Protein AF-A0A399YWJ6-F1 (afdb_monomer)

Sequence (223 aa):
MSFKRFAFVGLVILLVLFSLACRTAETIAQLRATPQAPRTRVTRAPTRVSKPPTAAPEIMPTEITAVTDIPAPPTNPPPPAPSTKPPPAAPPTKKPAAPPPPKPTNTAPPASPTSQFKFRIQESRCGPNVRTYIEGFVYENNQPKNDVLVRISQGPDGQPDPNDDYRTGTDPRKGYFFQNIDSNAPHAGTWYLWIIDPGTQQRISEIAIVKTDAQRVEDTENS

Mean predicted aligned error: 19.99 Å

Nearest PDB structures (foldseek):
  4u33-assembly3_E  TM=4.933E-01  e=2.276E-01  Mycobacterium tuberculosis CDC1551
  6fg9-assembly1_B  TM=4.614E-01  e=4.939E-01  Mus musculus

Foldseek 3Di:
DVPVVVVVVVVVVVVVVVVVVVVVVVVVVVPPDDPDDPPDDDPDDDDPDDDDDDDDDDDDDDDDDDDDDDDDDDDDDDDDDDDDDDDDDDDDDDDDDDDDDPDPDCDDDPDDAPAQKDWDWPDAAFAAPAFGKTKTFMDGNNHTDFQKWKAKDQDVVDDRAPDGTFGAPPDVDGRIDMDRRGGPGGDWHKMWIFIARPVPRDTNHDIDIDTHDNDDDDPPPDD

pLDDT: mean 78.18, std 16.14, range [35.66, 97.94]

Structure (mmCIF, N/CA/C/O backbone):
data_AF-A0A399YWJ6-F1
#
_entry.id   AF-A0A399YWJ6-F1
#
loop_
_atom_site.group_PDB
_atom_site.id
_atom_site.type_symbol
_atom_site.label_atom_id
_atom_site.label_alt_id
_atom_site.label_comp_id
_atom_site.label_asym_id
_atom_site.label_entity_id
_atom_site.label_seq_id
_atom_site.pdbx_PDB_ins_code
_atom_site.Cartn_x
_atom_site.Cartn_y
_atom_site.Cartn_z
_atom_site.occupancy
_atom_site.B_iso_or_equiv
_atom_site.auth_seq_id
_atom_site.auth_comp_id
_atom_site.auth_asym_id
_atom_site.auth_atom_id
_atom_site.pdbx_PDB_model_num
ATOM 1 N N . MET A 1 1 ? -67.382 -17.995 2.203 1.00 60.84 1 MET A N 1
ATOM 2 C CA . MET A 1 1 ? -66.096 -17.492 2.756 1.00 60.84 1 MET A CA 1
ATOM 3 C C . MET A 1 1 ? -64.859 -18.300 2.333 1.00 60.84 1 MET A C 1
ATOM 5 O O . MET A 1 1 ? -63.754 -17.807 2.516 1.00 60.84 1 MET A O 1
ATOM 9 N N . SER A 1 2 ? -64.997 -19.484 1.727 1.00 63.75 2 SER A N 1
ATOM 10 C CA . SER A 1 2 ? -63.861 -20.380 1.441 1.00 63.75 2 SER A CA 1
ATOM 11 C C . SER A 1 2 ? -62.983 -19.949 0.253 1.00 63.75 2 SER A C 1
ATOM 13 O O . SER A 1 2 ? -61.772 -20.126 0.296 1.00 63.75 2 SER A O 1
ATOM 15 N N . PHE A 1 3 ? -63.552 -19.297 -0.768 1.00 76.69 3 PHE A N 1
ATOM 16 C CA . PHE A 1 3 ? -62.833 -18.956 -2.008 1.00 76.69 3 PHE A CA 1
ATOM 17 C C . PHE A 1 3 ? -61.681 -17.949 -1.813 1.00 76.69 3 PHE A C 1
ATOM 19 O O . PHE A 1 3 ? -60.608 -18.110 -2.387 1.00 76.69 3 PHE A O 1
ATOM 26 N N . LYS A 1 4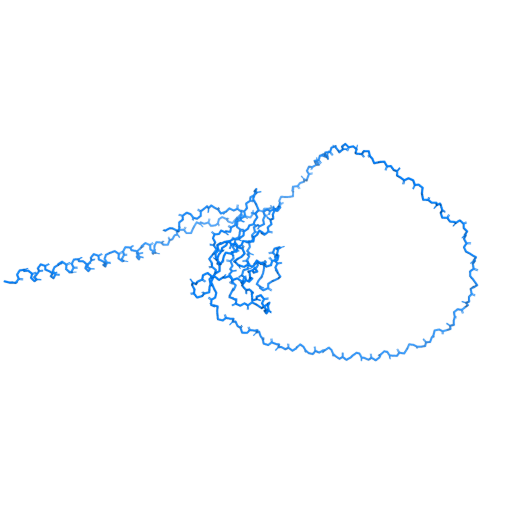 ? -61.849 -16.952 -0.929 1.00 79.69 4 LYS A N 1
ATOM 27 C CA . LYS A 1 4 ? -60.795 -15.959 -0.630 1.00 79.69 4 LYS A CA 1
ATOM 28 C C . LYS A 1 4 ? -59.568 -16.578 0.052 1.00 79.69 4 LYS A C 1
ATOM 30 O O . LYS A 1 4 ? -58.456 -16.112 -0.164 1.00 79.69 4 LYS A O 1
ATOM 35 N N . ARG A 1 5 ? -59.759 -17.637 0.848 1.00 80.25 5 ARG A N 1
ATOM 36 C CA . ARG A 1 5 ? -58.655 -18.340 1.521 1.00 80.25 5 ARG A CA 1
ATOM 37 C C . ARG A 1 5 ? -57.839 -19.168 0.530 1.00 80.25 5 ARG A C 1
ATOM 39 O O . ARG A 1 5 ? -56.617 -19.128 0.591 1.00 80.25 5 ARG A O 1
ATOM 46 N N . PHE A 1 6 ? -58.494 -19.826 -0.427 1.00 87.69 6 PHE A N 1
ATOM 47 C CA . PHE A 1 6 ? -57.795 -20.558 -1.488 1.00 87.69 6 PHE A CA 1
ATOM 48 C C . PHE A 1 6 ? -57.015 -19.628 -2.425 1.00 87.69 6 PHE A C 1
ATOM 50 O O . PHE A 1 6 ? -55.877 -19.938 -2.765 1.00 87.69 6 PHE A O 1
ATOM 57 N N . ALA A 1 7 ? -57.568 -18.459 -2.768 1.00 89.44 7 ALA A N 1
ATOM 58 C CA . ALA A 1 7 ? -56.861 -17.469 -3.583 1.00 89.44 7 ALA A CA 1
ATOM 59 C C . ALA A 1 7 ? -55.595 -16.931 -2.889 1.00 89.44 7 ALA A C 1
ATOM 61 O O . ALA A 1 7 ? -54.544 -16.818 -3.517 1.00 89.44 7 ALA A O 1
ATOM 62 N N . PHE A 1 8 ? -55.671 -16.651 -1.583 1.00 90.94 8 PHE A N 1
ATOM 63 C CA . PHE A 1 8 ? -54.519 -16.173 -0.817 1.00 90.94 8 PHE A CA 1
ATOM 64 C C . PHE A 1 8 ? -53.420 -17.239 -0.697 1.00 90.94 8 PHE A C 1
ATOM 66 O O . PHE A 1 8 ? -52.253 -16.948 -0.939 1.00 90.94 8 PHE A O 1
ATOM 73 N N . VAL A 1 9 ? -53.789 -18.489 -0.395 1.00 93.12 9 VAL A N 1
ATOM 74 C CA . VAL A 1 9 ? -52.826 -19.601 -0.314 1.00 93.12 9 VAL A CA 1
ATOM 75 C C . VAL A 1 9 ? -52.167 -19.862 -1.673 1.00 93.12 9 VAL A C 1
ATOM 77 O O . VAL A 1 9 ? -50.954 -20.044 -1.730 1.00 93.12 9 VAL A O 1
ATOM 80 N N . GLY A 1 10 ? -52.928 -19.800 -2.771 1.00 95.12 10 GLY A N 1
ATOM 81 C CA . GLY A 1 10 ? -52.380 -19.931 -4.123 1.00 95.12 10 GLY A CA 1
ATOM 82 C C . GLY A 1 10 ? -51.348 -18.849 -4.457 1.00 95.12 10 GLY A C 1
ATOM 83 O O . GLY A 1 10 ? -50.289 -19.158 -4.999 1.00 95.12 10 GLY A O 1
ATOM 84 N N . LEU A 1 11 ? -51.611 -17.597 -4.071 1.00 95.31 11 LEU A N 1
ATOM 85 C CA . LEU A 1 11 ? -50.691 -16.481 -4.305 1.00 95.31 11 LEU A CA 1
ATOM 86 C C . LEU A 1 11 ? -49.397 -16.606 -3.485 1.00 95.31 11 LEU A C 1
ATOM 88 O O . LEU A 1 11 ? -48.315 -16.340 -4.006 1.00 95.31 11 LEU A O 1
ATOM 92 N N . VAL A 1 12 ? -49.486 -17.071 -2.235 1.00 95.75 12 VAL A N 1
ATOM 93 C CA . VAL A 1 12 ? -48.301 -17.324 -1.397 1.00 95.75 12 VAL A CA 1
ATOM 94 C C . VAL A 1 12 ? -47.446 -18.454 -1.977 1.00 95.75 12 VAL A C 1
ATOM 96 O O . VAL A 1 12 ? -46.230 -18.305 -2.066 1.00 95.75 12 VAL A O 1
ATOM 99 N N . ILE A 1 13 ? -48.060 -19.552 -2.433 1.00 96.25 13 ILE A N 1
ATOM 100 C CA . ILE A 1 13 ? -47.328 -20.660 -3.071 1.00 96.25 13 ILE A CA 1
ATOM 101 C C . ILE A 1 13 ? -46.627 -20.180 -4.348 1.00 96.25 13 ILE A C 1
ATOM 103 O O . ILE A 1 13 ? -45.461 -20.504 -4.564 1.00 96.25 13 ILE A O 1
ATOM 107 N N . LEU A 1 14 ? -47.302 -19.367 -5.167 1.00 96.38 14 LEU A N 1
ATOM 108 C CA . LEU A 1 14 ? -46.729 -18.833 -6.402 1.00 96.38 14 LEU A CA 1
ATOM 109 C C . LEU A 1 14 ? -45.524 -17.917 -6.133 1.00 96.38 14 LEU A C 1
ATOM 111 O O . LEU A 1 14 ? -44.510 -18.032 -6.819 1.00 96.38 14 LEU A O 1
ATOM 115 N N . LEU A 1 15 ? -45.593 -17.069 -5.100 1.00 95.44 15 LEU A N 1
ATOM 116 C CA . LEU A 1 15 ? -44.464 -16.229 -4.684 1.00 95.44 15 LEU A CA 1
ATOM 117 C C . LEU A 1 15 ? -43.273 -17.059 -4.193 1.00 95.44 15 LEU A C 1
ATOM 119 O O . LEU A 1 15 ? -42.144 -16.790 -4.596 1.00 95.44 15 LEU A O 1
ATOM 123 N N . VAL A 1 16 ? -43.512 -18.095 -3.381 1.00 95.44 16 VAL A N 1
ATOM 124 C CA . VAL A 1 16 ? -42.441 -18.979 -2.887 1.00 95.44 16 VAL A CA 1
ATOM 125 C C . VAL A 1 16 ? -41.763 -19.722 -4.040 1.00 95.44 16 VAL A C 1
ATOM 127 O O . VAL A 1 16 ? -40.534 -19.758 -4.100 1.00 95.44 16 VAL A O 1
ATOM 130 N N . LEU A 1 17 ? -42.538 -20.268 -4.984 1.00 94.94 17 LEU A N 1
ATOM 131 C CA . LEU A 1 17 ? -41.990 -20.946 -6.164 1.00 94.94 17 LEU A CA 1
ATOM 132 C C . LE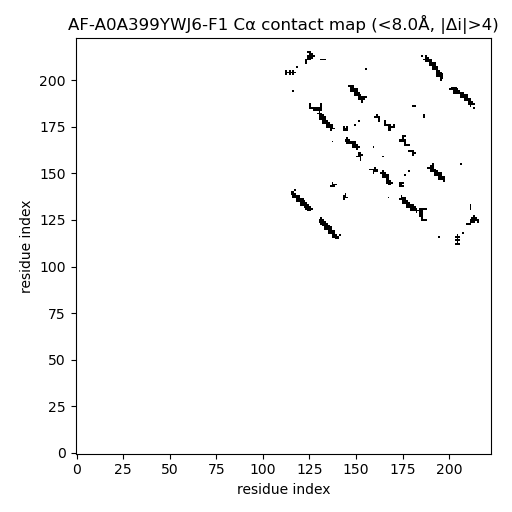U A 1 17 ? -41.179 -19.989 -7.047 1.00 94.94 17 LEU A C 1
ATOM 134 O O . LEU A 1 17 ? -40.107 -20.360 -7.522 1.00 94.94 17 LEU A O 1
ATOM 138 N N . PHE A 1 18 ? -41.642 -18.748 -7.217 1.00 94.19 18 PHE A N 1
ATOM 139 C CA . PHE A 1 18 ? -40.920 -17.732 -7.981 1.00 94.19 18 PHE A CA 1
ATOM 140 C C . PHE A 1 18 ? -39.588 -17.346 -7.316 1.00 94.19 18 PHE A C 1
ATOM 142 O O . PHE A 1 18 ? -38.551 -17.327 -7.976 1.00 94.19 18 PHE A O 1
ATOM 149 N N . SER A 1 19 ? -39.572 -17.129 -5.995 1.00 88.94 19 SER A N 1
ATOM 150 C CA . SER A 1 19 ? -38.332 -16.852 -5.252 1.00 88.94 19 SER A CA 1
ATOM 151 C C . SER A 1 19 ? -37.332 -18.014 -5.313 1.00 88.94 19 SER A C 1
ATOM 153 O O . SER A 1 19 ? -36.123 -17.786 -5.402 1.00 88.94 19 SER A O 1
ATOM 155 N N . LEU A 1 20 ? -37.820 -19.260 -5.302 1.00 89.81 20 LEU A N 1
ATOM 156 C CA . LEU A 1 20 ? -36.979 -20.453 -5.409 1.00 89.81 20 LEU A CA 1
ATOM 157 C C . LEU A 1 20 ? -36.379 -20.611 -6.820 1.00 89.81 20 LEU A C 1
ATOM 159 O O . LEU A 1 20 ? -35.212 -20.984 -6.962 1.00 89.81 20 LEU A O 1
ATOM 163 N N . ALA A 1 21 ? -37.141 -20.263 -7.861 1.00 86.12 21 ALA A N 1
ATOM 164 C CA . ALA A 1 21 ? -36.659 -20.237 -9.242 1.00 86.12 21 ALA A CA 1
ATOM 165 C C . ALA A 1 21 ? -35.569 -19.166 -9.458 1.00 86.12 21 ALA A C 1
ATOM 167 O O . ALA A 1 21 ? -34.553 -19.440 -10.094 1.00 86.12 21 ALA A O 1
ATOM 168 N N . CYS A 1 22 ? -35.715 -17.974 -8.868 1.00 81.00 22 CYS A N 1
ATOM 169 C CA . CYS A 1 22 ? -34.688 -16.929 -8.958 1.00 81.00 22 CYS A CA 1
ATOM 170 C C . CYS A 1 22 ? -33.360 -17.351 -8.307 1.00 81.00 22 CYS A C 1
ATOM 172 O O . CYS A 1 22 ? -32.303 -17.139 -8.895 1.00 81.00 22 CYS A O 1
ATOM 174 N N . ARG A 1 23 ? -33.390 -18.010 -7.139 1.00 79.00 23 ARG A N 1
ATOM 175 C CA . ARG A 1 23 ? -32.152 -18.462 -6.473 1.00 79.00 23 ARG A CA 1
ATOM 176 C C . ARG A 1 23 ? -31.441 -19.615 -7.183 1.00 79.00 23 ARG A C 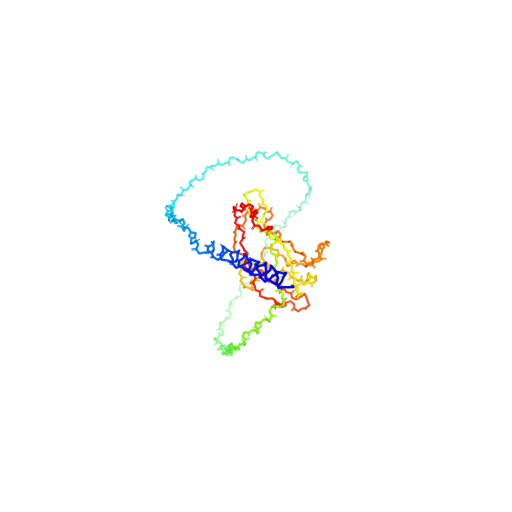1
ATOM 178 O O . ARG A 1 23 ? -30.222 -19.725 -7.079 1.00 79.00 23 ARG A O 1
ATOM 185 N N . THR A 1 24 ? -32.174 -20.465 -7.900 1.00 73.38 24 THR A N 1
ATOM 186 C CA . THR A 1 24 ? -31.582 -21.589 -8.649 1.00 73.38 24 THR A CA 1
ATOM 187 C C . THR A 1 24 ? -30.917 -21.142 -9.953 1.00 73.38 24 THR A C 1
ATOM 189 O O . THR A 1 24 ? -29.896 -21.710 -10.340 1.00 73.38 24 THR A O 1
ATOM 192 N N . ALA A 1 25 ? -31.411 -20.077 -10.595 1.00 67.94 25 ALA A N 1
ATOM 193 C CA . ALA A 1 25 ? -30.756 -19.485 -11.765 1.00 67.94 25 ALA A CA 1
ATOM 194 C C . ALA A 1 25 ? -29.352 -18.934 -11.436 1.00 67.94 25 ALA A C 1
ATOM 196 O O . ALA A 1 25 ? -28.415 -19.102 -12.217 1.00 67.94 25 ALA A O 1
ATOM 197 N N . GLU A 1 26 ? -29.189 -18.346 -10.250 1.00 69.12 26 GLU A N 1
ATOM 198 C CA . GLU A 1 26 ? -27.927 -17.755 -9.790 1.00 69.12 26 GLU A CA 1
ATOM 199 C C . GLU A 1 26 ? -26.865 -18.823 -9.462 1.00 69.12 26 GLU A C 1
ATOM 201 O O . GLU A 1 26 ? -25.680 -18.647 -9.740 1.00 69.12 26 GLU A O 1
ATOM 206 N N . THR A 1 27 ? -27.289 -19.992 -8.968 1.00 64.94 27 THR A N 1
ATOM 207 C CA . THR A 1 27 ? -26.376 -21.112 -8.670 1.00 64.94 27 THR A CA 1
ATOM 208 C C . THR A 1 27 ? -25.888 -21.825 -9.932 1.00 64.94 27 THR A C 1
ATOM 210 O O . THR A 1 27 ? -24.734 -22.248 -9.995 1.00 64.94 27 THR A O 1
ATOM 213 N N . ILE A 1 28 ? -26.725 -21.930 -10.971 1.00 64.31 28 ILE A N 1
ATOM 214 C CA . ILE A 1 28 ? -26.329 -22.544 -12.250 1.00 64.31 28 ILE A CA 1
ATOM 215 C C . ILE A 1 28 ? -25.345 -21.642 -13.016 1.00 64.31 28 ILE A C 1
ATOM 217 O O . ILE A 1 28 ? -24.443 -22.153 -13.682 1.00 64.31 28 ILE A O 1
ATOM 221 N N . ALA A 1 29 ? -25.455 -20.315 -12.885 1.00 59.88 29 ALA A N 1
ATOM 222 C CA . ALA A 1 29 ? -24.502 -19.380 -13.483 1.00 59.88 29 ALA A CA 1
ATOM 223 C C . ALA A 1 29 ? -23.078 -19.537 -12.911 1.00 59.88 29 ALA A C 1
ATOM 225 O O . ALA A 1 29 ? -22.111 -19.451 -13.665 1.00 59.88 29 ALA A O 1
ATOM 226 N N . GLN A 1 30 ? -22.939 -19.855 -11.619 1.00 61.00 30 GLN A N 1
ATOM 227 C CA . GLN A 1 30 ? -21.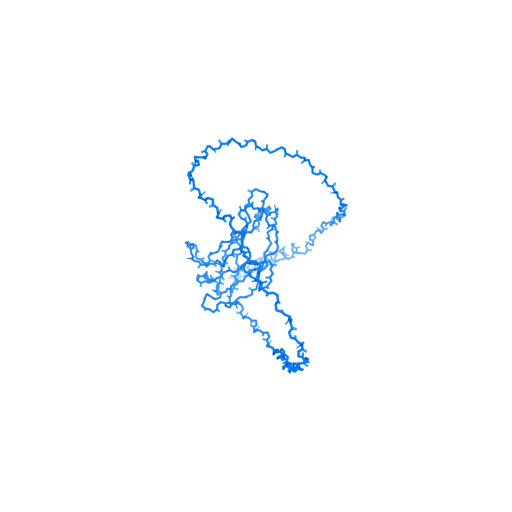634 -20.061 -10.969 1.00 61.00 30 GLN A CA 1
ATOM 228 C C . GLN A 1 30 ? -20.963 -21.402 -11.318 1.00 61.00 30 GLN A C 1
ATOM 230 O O . GLN A 1 30 ? -19.752 -21.540 -11.169 1.00 61.00 30 GLN A O 1
ATOM 235 N N . LEU A 1 31 ? -21.723 -22.390 -11.804 1.00 57.22 31 LEU A N 1
ATOM 236 C CA . LEU A 1 31 ? -21.203 -23.715 -12.168 1.00 57.22 31 LEU A CA 1
ATOM 237 C C . LEU A 1 31 ? -20.686 -23.805 -13.610 1.00 57.22 31 LEU A C 1
ATOM 239 O O . LEU A 1 31 ? -20.087 -24.818 -13.982 1.00 57.22 31 LEU A O 1
ATOM 243 N N . ARG A 1 32 ? -20.864 -22.765 -14.435 1.00 52.22 32 ARG A N 1
ATOM 244 C CA . ARG A 1 32 ? -20.162 -22.683 -15.721 1.00 52.22 32 ARG A CA 1
ATOM 245 C C . ARG A 1 32 ? -18.699 -22.358 -15.454 1.00 52.22 32 ARG A C 1
ATOM 247 O O . ARG A 1 32 ? -18.312 -21.198 -15.391 1.00 52.22 32 ARG A O 1
ATOM 254 N N . ALA A 1 33 ? -17.900 -23.413 -15.311 1.00 48.53 33 ALA A N 1
ATOM 255 C CA . ALA A 1 33 ? -16.449 -23.344 -15.338 1.00 48.53 33 ALA A CA 1
ATOM 256 C C . ALA A 1 33 ? -16.012 -22.508 -16.547 1.00 48.53 33 ALA A C 1
ATOM 258 O O . ALA A 1 33 ? -16.203 -22.905 -17.699 1.00 48.53 33 ALA A O 1
ATOM 259 N N . THR A 1 34 ? -15.463 -21.329 -16.271 1.00 60.62 34 THR A N 1
ATOM 260 C CA . THR A 1 34 ? -14.866 -20.459 -17.275 1.00 60.62 34 THR A CA 1
ATOM 261 C C . THR A 1 34 ? -13.808 -21.276 -18.022 1.00 60.62 34 THR A C 1
ATOM 263 O O . THR A 1 34 ? -12.926 -21.840 -17.366 1.00 60.62 34 THR A O 1
ATOM 266 N N . PRO A 1 35 ? -13.871 -21.393 -19.361 1.00 55.34 35 PRO A N 1
ATOM 267 C CA . PRO A 1 35 ? -12.846 -22.088 -20.123 1.00 55.34 35 PRO A CA 1
ATOM 268 C C . PRO A 1 35 ? -11.498 -21.429 -19.825 1.00 55.34 35 PRO A C 1
ATOM 270 O O . PRO A 1 35 ? -11.281 -20.268 -20.172 1.00 55.34 35 PRO A O 1
ATOM 273 N N . GLN A 1 36 ? -10.599 -22.140 -19.142 1.00 50.25 36 GLN A N 1
ATOM 274 C CA . GLN A 1 36 ? -9.228 -21.672 -18.986 1.00 50.25 36 GLN A CA 1
ATOM 275 C C . GLN A 1 36 ? -8.613 -21.595 -20.380 1.00 50.25 36 GLN A C 1
ATOM 277 O O . GLN A 1 36 ? -8.376 -22.617 -21.024 1.00 50.25 36 GLN A O 1
ATOM 282 N N . ALA A 1 37 ? -8.373 -20.371 -20.848 1.00 63.06 37 ALA A N 1
ATOM 283 C CA . ALA A 1 37 ? -7.618 -20.141 -22.063 1.00 63.06 37 ALA A CA 1
ATOM 284 C C . ALA A 1 37 ? -6.265 -20.876 -21.951 1.00 63.06 37 ALA A C 1
ATOM 286 O O . ALA A 1 37 ? -5.578 -20.734 -20.930 1.00 63.06 37 ALA A O 1
ATOM 287 N N . PRO A 1 38 ? -5.869 -21.677 -22.957 1.00 55.06 38 PRO A N 1
ATOM 288 C CA . PRO A 1 38 ? -4.603 -22.388 -22.926 1.00 55.06 38 PRO A CA 1
ATOM 289 C C . PRO A 1 38 ? -3.465 -21.367 -22.868 1.00 55.06 38 PRO A C 1
ATOM 291 O O . PRO A 1 38 ? -3.249 -20.601 -23.806 1.00 55.06 38 PRO A O 1
ATOM 294 N N . ARG A 1 39 ? -2.735 -21.339 -21.746 1.00 57.03 39 ARG A N 1
ATOM 295 C CA . ARG A 1 39 ? -1.521 -20.530 -21.605 1.00 57.03 39 ARG A CA 1
ATOM 296 C C . ARG A 1 39 ? -0.485 -21.022 -22.613 1.00 57.03 39 ARG A C 1
ATOM 298 O O . ARG A 1 39 ? 0.170 -22.041 -22.402 1.00 57.03 39 ARG A O 1
ATOM 305 N N . THR A 1 40 ? -0.303 -20.272 -23.691 1.00 51.50 40 THR A N 1
ATOM 306 C CA . THR A 1 40 ? 0.843 -20.396 -24.588 1.00 51.50 40 THR A CA 1
ATOM 307 C C . THR A 1 40 ? 2.111 -20.046 -23.813 1.00 51.50 40 THR A C 1
ATOM 309 O O . THR A 1 40 ? 2.367 -18.897 -23.455 1.00 51.50 40 THR A O 1
ATOM 312 N N . ARG A 1 41 ? 2.919 -21.068 -23.522 1.00 58.06 41 ARG A N 1
ATOM 313 C CA . ARG A 1 41 ? 4.264 -20.918 -22.963 1.00 58.06 41 ARG A CA 1
ATOM 314 C C . ARG A 1 41 ? 5.161 -20.267 -24.016 1.00 58.06 41 ARG A C 1
ATOM 316 O O . ARG A 1 41 ? 5.654 -20.940 -24.916 1.00 58.06 41 ARG A O 1
ATOM 323 N N . VAL A 1 42 ? 5.376 -18.959 -23.902 1.00 57.56 42 VAL A N 1
ATOM 324 C CA . VAL A 1 42 ? 6.340 -18.231 -24.734 1.00 57.56 42 VAL A CA 1
ATOM 325 C C . VAL A 1 42 ? 7.747 -18.505 -24.203 1.00 57.56 42 VAL A C 1
ATOM 327 O O . VAL A 1 42 ? 8.216 -17.862 -23.267 1.00 57.56 42 VAL A O 1
ATOM 330 N N . THR A 1 43 ? 8.437 -19.475 -24.802 1.00 58.31 43 THR A N 1
ATOM 331 C CA . THR A 1 43 ? 9.892 -19.607 -24.668 1.00 58.31 43 THR A CA 1
ATOM 332 C C . THR A 1 43 ? 10.536 -18.499 -25.498 1.00 58.31 43 THR A C 1
ATOM 334 O O . THR A 1 43 ? 10.657 -18.625 -26.715 1.00 58.31 43 THR A O 1
ATOM 337 N N . ARG A 1 44 ? 10.919 -17.382 -24.867 1.00 51.75 44 ARG A N 1
ATOM 338 C CA . ARG A 1 44 ? 11.661 -16.314 -25.550 1.00 51.75 44 ARG A CA 1
ATOM 339 C C . ARG A 1 44 ? 13.160 -16.600 -25.449 1.00 51.75 44 ARG A C 1
ATOM 341 O O . ARG A 1 44 ? 13.721 -16.609 -24.358 1.00 51.75 44 ARG A O 1
ATOM 348 N N . ALA A 1 45 ? 13.786 -16.857 -26.595 1.00 61.25 45 ALA A N 1
ATOM 349 C CA . ALA A 1 45 ? 15.237 -16.916 -26.727 1.00 61.25 45 ALA A CA 1
ATOM 350 C C . ALA A 1 45 ? 15.872 -15.551 -2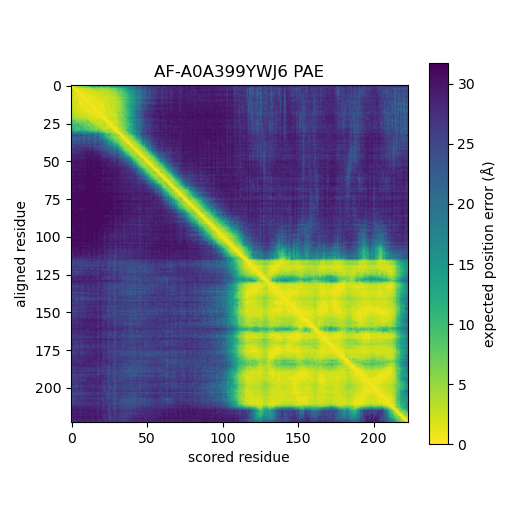6.374 1.00 61.25 45 ALA A C 1
ATOM 352 O O . ALA A 1 45 ? 15.241 -14.513 -26.603 1.00 61.25 45 ALA A O 1
ATOM 353 N N . PRO A 1 46 ? 17.106 -15.515 -25.839 1.00 58.00 46 PRO A N 1
ATOM 354 C CA . PRO A 1 46 ? 17.794 -14.266 -25.537 1.00 58.00 46 PRO A CA 1
ATOM 355 C C . PRO A 1 46 ? 18.218 -13.566 -26.836 1.00 58.00 46 PRO A C 1
ATOM 357 O O . PRO A 1 46 ? 19.229 -13.906 -27.448 1.00 58.00 46 PRO A O 1
ATOM 360 N N . THR A 1 47 ? 17.454 -12.563 -27.267 1.00 60.06 47 THR A N 1
ATOM 361 C CA . THR A 1 47 ? 17.879 -11.647 -28.332 1.00 60.06 47 THR A CA 1
ATOM 362 C C . THR A 1 47 ? 18.804 -10.592 -27.732 1.00 60.06 47 THR A C 1
ATOM 364 O O . THR A 1 47 ? 18.363 -9.639 -27.092 1.00 60.06 47 THR A O 1
ATOM 367 N N . ARG A 1 48 ? 20.110 -10.765 -27.944 1.00 56.03 48 ARG A N 1
ATOM 368 C CA . ARG A 1 48 ? 21.122 -9.731 -27.713 1.00 56.03 48 ARG A CA 1
ATOM 369 C C . ARG A 1 48 ? 20.918 -8.625 -28.753 1.00 56.03 48 ARG A C 1
ATOM 371 O O . ARG A 1 48 ? 21.310 -8.787 -29.904 1.00 56.03 48 ARG A O 1
ATOM 378 N N . VAL A 1 49 ? 20.279 -7.525 -28.360 1.00 57.22 49 VAL A N 1
ATOM 379 C CA . VAL A 1 49 ? 20.173 -6.321 -29.194 1.00 57.22 49 VAL A CA 1
ATOM 380 C C . VAL A 1 49 ? 21.438 -5.491 -29.001 1.00 57.22 49 VAL A C 1
ATOM 382 O O . VAL A 1 49 ? 21.724 -5.003 -27.909 1.00 57.22 49 VAL A O 1
ATOM 385 N N . SER A 1 50 ? 22.211 -5.358 -30.074 1.00 59.47 50 SER A N 1
ATOM 386 C CA . SER A 1 50 ? 23.326 -4.422 -30.169 1.00 59.47 50 SER A CA 1
ATOM 387 C C . SER A 1 50 ? 22.788 -2.988 -30.202 1.00 59.47 50 SER A C 1
ATOM 389 O O . SER A 1 50 ? 21.938 -2.647 -31.021 1.00 59.47 50 SER A O 1
ATOM 391 N N . LYS A 1 51 ? 23.285 -2.163 -29.282 1.00 58.91 51 LYS A N 1
ATOM 392 C CA . LYS A 1 51 ? 22.981 -0.738 -29.104 1.00 58.91 51 LYS A CA 1
ATOM 393 C C . LYS A 1 51 ? 23.403 0.084 -30.341 1.00 58.91 51 LYS A C 1
ATOM 395 O O . LYS A 1 51 ? 24.577 0.009 -30.704 1.00 58.91 51 LYS A O 1
ATOM 400 N N . PRO A 1 52 ? 22.527 0.903 -30.952 1.00 66.31 52 PRO A N 1
ATOM 401 C CA . PRO A 1 52 ? 22.951 1.953 -31.876 1.00 66.31 52 PRO A CA 1
ATOM 402 C C . PRO A 1 52 ? 23.561 3.135 -31.096 1.00 66.31 52 PRO A C 1
ATOM 404 O O . PRO A 1 52 ? 23.046 3.483 -30.027 1.00 66.31 52 PRO A O 1
ATOM 407 N N . PRO A 1 53 ? 24.624 3.791 -31.595 1.00 59.38 53 PRO A N 1
ATOM 408 C CA . PRO A 1 53 ? 25.109 5.037 -31.018 1.00 59.38 53 PRO A CA 1
ATOM 409 C C . PRO A 1 53 ? 24.120 6.156 -31.367 1.00 59.38 53 PRO A C 1
ATOM 411 O O . PRO A 1 53 ? 23.985 6.539 -32.525 1.00 59.38 53 PRO A O 1
ATOM 414 N N . THR A 1 54 ? 23.393 6.663 -30.372 1.00 62.19 54 THR A N 1
ATOM 415 C CA . THR A 1 54 ? 22.616 7.900 -30.527 1.00 62.19 54 THR A CA 1
ATOM 416 C C . THR A 1 54 ? 23.538 9.067 -30.212 1.00 62.19 54 THR A C 1
ATOM 418 O O . THR A 1 54 ? 24.123 9.121 -29.129 1.00 62.19 54 THR A O 1
ATOM 421 N N . ALA A 1 55 ? 23.704 9.943 -31.202 1.00 57.88 55 ALA A N 1
ATOM 422 C CA . ALA A 1 55 ? 24.476 11.170 -31.120 1.00 57.88 55 ALA A CA 1
ATOM 423 C C . ALA A 1 55 ? 23.988 12.049 -29.959 1.00 57.88 55 ALA A C 1
ATOM 425 O O . ALA A 1 55 ? 22.787 12.179 -29.718 1.00 57.88 55 ALA A O 1
ATOM 426 N N . ALA A 1 56 ? 24.949 12.617 -29.236 1.00 61.19 56 ALA A N 1
ATOM 427 C CA . ALA A 1 56 ? 24.711 13.557 -28.155 1.00 61.19 56 ALA A CA 1
ATOM 428 C C . ALA A 1 56 ? 24.101 14.866 -28.696 1.00 61.19 56 ALA A C 1
ATOM 430 O O . ALA A 1 56 ? 24.500 15.308 -29.776 1.00 61.19 56 ALA A O 1
ATOM 431 N N . PRO A 1 57 ? 23.174 15.504 -27.964 1.00 60.75 57 PRO A N 1
ATOM 432 C CA . PRO A 1 57 ? 22.750 16.860 -28.271 1.00 60.75 57 PRO A CA 1
ATOM 433 C C . PRO A 1 57 ? 23.897 17.844 -28.010 1.00 60.75 57 PRO A C 1
ATOM 435 O O . PRO A 1 57 ? 24.564 17.797 -26.975 1.00 60.75 57 PRO A O 1
ATOM 438 N N . GLU A 1 58 ? 24.113 18.723 -28.981 1.00 62.41 58 GLU A N 1
ATOM 439 C CA . GLU A 1 58 ? 25.040 19.847 -28.944 1.00 62.41 58 GLU A CA 1
ATOM 440 C C . GLU A 1 58 ? 24.579 20.848 -27.873 1.00 62.41 58 GLU A C 1
ATOM 442 O O . GLU A 1 58 ? 23.554 21.515 -28.011 1.00 62.41 58 GLU A O 1
ATOM 447 N N . ILE A 1 59 ? 25.305 20.895 -26.755 1.00 61.69 59 ILE A N 1
ATOM 448 C CA . ILE A 1 59 ? 25.089 21.861 -25.677 1.00 61.69 59 ILE A CA 1
ATOM 449 C C . ILE A 1 59 ? 25.859 23.126 -26.058 1.00 61.69 59 ILE A C 1
ATOM 451 O O . ILE A 1 59 ? 27.085 23.095 -26.166 1.00 61.69 59 ILE A O 1
ATOM 455 N N . MET A 1 60 ? 25.147 24.235 -26.263 1.00 70.00 60 MET A N 1
ATOM 456 C CA . MET A 1 60 ? 25.780 25.543 -26.428 1.00 70.00 60 MET A CA 1
ATOM 457 C C . MET A 1 60 ? 26.529 25.932 -25.140 1.00 70.00 60 MET A C 1
ATOM 459 O O . MET A 1 60 ? 25.987 25.750 -24.047 1.00 70.00 60 MET A O 1
ATOM 463 N N . PRO A 1 61 ? 27.755 26.473 -25.233 1.00 61.78 61 PRO A N 1
ATOM 464 C CA . PRO A 1 61 ? 28.522 26.860 -24.060 1.00 61.78 61 PRO A CA 1
ATOM 465 C C . PRO A 1 61 ? 27.932 28.115 -23.404 1.00 61.78 61 PRO A C 1
ATOM 467 O O . PRO A 1 61 ? 27.873 29.184 -24.009 1.00 61.78 61 PRO A O 1
ATOM 470 N N . THR A 1 62 ? 27.532 27.979 -22.140 1.00 59.41 62 THR A N 1
ATOM 471 C CA . THR A 1 62 ? 27.315 29.103 -21.225 1.00 59.41 62 THR A CA 1
ATOM 472 C C . THR A 1 62 ? 28.673 29.697 -20.858 1.00 59.41 62 THR A C 1
ATOM 474 O O . THR A 1 62 ? 29.547 28.996 -20.347 1.00 59.41 62 THR A O 1
ATOM 477 N N . GLU A 1 63 ? 28.848 30.988 -21.123 1.00 58.78 63 GLU A N 1
ATOM 478 C CA . GLU A 1 63 ? 30.022 31.770 -20.744 1.00 58.78 63 GLU A CA 1
ATOM 479 C C . GLU A 1 63 ? 30.126 31.845 -19.209 1.00 58.78 63 GLU A C 1
ATOM 481 O O . GLU A 1 63 ? 29.304 32.470 -18.541 1.00 58.78 63 GLU A O 1
ATOM 486 N N . ILE A 1 64 ? 31.118 31.155 -18.639 1.00 57.88 64 ILE A N 1
ATOM 487 C CA . ILE A 1 64 ? 31.452 31.211 -17.213 1.00 57.88 64 ILE A CA 1
ATOM 488 C C . ILE A 1 64 ? 32.564 32.245 -17.052 1.00 57.88 64 ILE A C 1
ATOM 490 O O . ILE A 1 64 ? 33.703 32.022 -17.462 1.00 57.88 64 ILE A O 1
ATOM 494 N N . THR A 1 65 ? 32.236 33.381 -16.444 1.00 52.53 65 THR A N 1
ATOM 495 C CA . THR A 1 65 ? 33.205 34.403 -16.043 1.00 52.53 65 THR A CA 1
ATOM 496 C C . THR A 1 65 ? 34.091 33.838 -14.926 1.00 52.53 65 THR A C 1
ATOM 498 O O . THR A 1 65 ? 33.614 33.540 -13.831 1.00 52.53 65 THR A O 1
ATOM 501 N N . ALA A 1 66 ? 35.382 33.647 -15.206 1.00 53.84 66 ALA A N 1
ATOM 502 C CA . ALA A 1 66 ? 36.362 33.161 -14.239 1.00 53.84 66 ALA A CA 1
ATOM 503 C C . ALA A 1 66 ? 36.813 34.291 -13.296 1.00 53.84 66 ALA A C 1
ATOM 505 O O . ALA A 1 66 ? 37.276 35.338 -13.746 1.00 53.84 66 ALA A O 1
ATOM 506 N N . VAL A 1 67 ? 36.704 34.055 -11.986 1.00 55.03 67 VAL A N 1
ATOM 507 C CA . VAL A 1 67 ? 37.234 34.924 -10.927 1.00 55.03 67 VAL A CA 1
ATOM 508 C C . VAL A 1 67 ? 38.567 34.355 -10.422 1.00 55.03 67 VAL A C 1
ATOM 510 O O . VAL A 1 67 ? 38.603 33.293 -9.811 1.00 55.03 67 VAL A O 1
ATOM 513 N N . THR A 1 68 ? 39.632 35.085 -10.754 1.00 55.69 68 THR A N 1
ATOM 514 C CA . THR A 1 68 ? 40.783 35.534 -9.941 1.00 55.69 68 THR A CA 1
ATOM 515 C C . THR A 1 68 ? 41.523 34.580 -8.979 1.00 55.69 68 THR A C 1
ATOM 517 O O . THR A 1 68 ? 40.999 34.162 -7.953 1.00 55.69 68 THR A O 1
ATOM 520 N N . ASP A 1 69 ? 42.810 34.393 -9.315 1.00 54.97 69 ASP A N 1
ATOM 521 C CA . ASP A 1 69 ? 44.034 34.141 -8.523 1.00 54.97 69 ASP A CA 1
ATOM 522 C C . ASP A 1 69 ? 43.992 33.286 -7.244 1.00 54.97 69 ASP A C 1
ATOM 524 O O . ASP A 1 69 ? 43.633 33.737 -6.156 1.00 54.97 69 ASP A O 1
ATOM 528 N N . ILE A 1 70 ? 44.574 32.086 -7.354 1.00 61.78 70 ILE A N 1
ATOM 529 C CA . ILE A 1 70 ? 45.071 31.286 -6.228 1.00 61.78 70 ILE A CA 1
ATOM 530 C C . ILE A 1 70 ? 46.611 31.344 -6.266 1.00 61.78 70 ILE A C 1
ATOM 532 O O . ILE A 1 70 ? 47.195 30.958 -7.282 1.00 61.78 70 ILE A O 1
ATOM 536 N N . PRO A 1 71 ? 47.298 31.806 -5.202 1.00 71.56 71 PRO A N 1
ATOM 537 C CA . PRO A 1 71 ? 48.754 31.904 -5.193 1.00 71.56 71 PRO A CA 1
ATOM 538 C C . PRO A 1 71 ? 49.434 30.526 -5.187 1.00 71.56 71 PRO A C 1
ATOM 540 O O . PRO A 1 71 ? 48.943 29.562 -4.598 1.00 71.56 71 PRO A O 1
ATOM 543 N N . ALA A 1 72 ? 50.593 30.456 -5.850 1.00 72.25 72 ALA A N 1
ATOM 544 C CA . ALA A 1 72 ? 51.373 29.237 -6.032 1.00 72.25 72 ALA A CA 1
ATOM 545 C C . ALA A 1 72 ? 51.909 28.660 -4.701 1.00 72.25 72 ALA A C 1
ATOM 547 O O . ALA A 1 72 ? 52.312 29.420 -3.815 1.00 72.25 72 ALA A O 1
ATOM 548 N N . PRO A 1 73 ? 51.966 27.322 -4.555 1.00 72.38 73 PRO A N 1
ATOM 549 C CA . PRO A 1 73 ? 52.524 26.678 -3.370 1.00 72.38 73 PRO A CA 1
ATOM 550 C C . PRO A 1 73 ? 54.053 26.866 -3.283 1.00 72.38 73 PRO A C 1
ATOM 552 O O . PRO A 1 73 ? 54.729 26.876 -4.314 1.00 72.38 73 PRO A O 1
ATOM 555 N N . PRO A 1 74 ? 54.627 26.990 -2.071 1.00 70.81 74 PRO A N 1
ATOM 556 C CA . PRO A 1 74 ? 56.063 27.194 -1.888 1.00 70.81 74 PRO A CA 1
ATOM 557 C C . PRO A 1 74 ? 56.893 25.945 -2.238 1.00 70.81 74 PRO A C 1
ATOM 559 O O . PRO A 1 74 ? 56.582 24.827 -1.833 1.00 70.81 74 PRO A O 1
ATOM 562 N N . THR A 1 75 ? 57.996 26.169 -2.956 1.00 61.41 75 THR A N 1
ATOM 563 C CA . THR A 1 75 ? 58.829 25.160 -3.637 1.00 61.41 75 THR A CA 1
ATOM 564 C C . THR A 1 75 ? 60.078 24.723 -2.859 1.00 61.41 75 THR A C 1
ATOM 566 O O . THR A 1 75 ? 61.134 24.538 -3.459 1.00 61.41 75 THR A O 1
ATOM 569 N N . ASN A 1 76 ? 60.009 24.543 -1.538 1.00 68.94 76 ASN A N 1
ATOM 570 C CA . ASN A 1 76 ? 61.174 24.058 -0.783 1.00 68.94 76 ASN A CA 1
ATOM 571 C C . ASN A 1 76 ? 60.978 22.612 -0.302 1.00 68.94 76 ASN A C 1
ATOM 573 O O . ASN A 1 76 ? 60.095 22.368 0.524 1.00 68.94 76 ASN A O 1
ATOM 577 N N . PRO A 1 77 ? 61.790 21.646 -0.777 1.00 72.31 77 PRO A N 1
ATOM 578 C CA . PRO A 1 77 ? 61.769 20.292 -0.244 1.00 72.31 77 PRO A CA 1
ATOM 579 C C . PRO A 1 77 ? 62.324 20.276 1.194 1.00 72.31 77 PRO A C 1
ATOM 581 O O . PRO A 1 77 ? 63.325 20.943 1.473 1.00 72.31 77 PRO A O 1
ATOM 584 N N . PRO A 1 78 ? 61.702 19.529 2.124 1.00 75.06 78 PRO A N 1
ATOM 585 C CA . PRO A 1 78 ? 62.205 19.405 3.486 1.00 75.06 78 PRO A CA 1
ATOM 586 C C . PRO A 1 78 ? 63.539 18.632 3.522 1.00 75.06 78 PRO A C 1
ATOM 588 O O . PRO A 1 78 ? 63.737 17.709 2.725 1.00 75.06 78 PRO A O 1
ATOM 591 N N . PRO A 1 79 ? 64.464 18.981 4.438 1.00 78.00 79 PRO A N 1
ATOM 592 C CA . PRO A 1 79 ? 65.746 18.296 4.576 1.00 78.00 79 PRO A CA 1
ATOM 593 C C . PRO A 1 79 ? 65.569 16.822 4.990 1.00 78.00 79 PRO A C 1
ATOM 595 O O . PRO A 1 79 ? 64.628 16.495 5.719 1.00 78.00 79 PRO A O 1
ATOM 598 N N . PRO A 1 80 ? 66.466 15.919 4.550 1.00 69.62 80 PRO A N 1
ATOM 599 C CA . PRO A 1 80 ? 66.370 14.496 4.857 1.00 69.62 80 PRO A CA 1
ATOM 600 C C . PRO A 1 80 ? 66.527 14.240 6.360 1.00 69.62 80 PRO A C 1
ATOM 602 O O . PRO A 1 80 ? 67.479 14.697 6.995 1.00 69.62 80 PRO A O 1
ATOM 605 N N . ALA A 1 81 ? 65.580 13.491 6.926 1.00 71.19 81 ALA A N 1
ATOM 606 C CA . ALA A 1 81 ? 65.595 13.097 8.328 1.00 71.19 81 ALA A CA 1
ATOM 607 C C . ALA A 1 81 ? 66.752 12.113 8.626 1.00 71.19 81 ALA A C 1
ATOM 609 O O . ALA A 1 81 ? 67.061 11.260 7.788 1.00 71.19 81 ALA A O 1
ATOM 610 N N . PRO A 1 82 ? 67.377 12.176 9.819 1.00 67.75 82 PRO A N 1
ATOM 611 C CA . PRO A 1 82 ? 68.393 11.212 10.221 1.00 67.75 82 PRO A CA 1
ATOM 612 C C . PRO A 1 82 ? 67.795 9.807 10.368 1.00 67.75 82 PRO A C 1
ATOM 614 O O . PRO A 1 82 ? 66.833 9.592 11.104 1.00 67.75 82 PRO A O 1
ATOM 617 N N . SER A 1 83 ? 68.406 8.840 9.686 1.00 65.31 83 SER A N 1
ATOM 618 C CA . SER A 1 83 ? 68.055 7.421 9.755 1.00 65.31 83 SER A CA 1
ATOM 619 C C . SER A 1 83 ? 68.449 6.828 11.111 1.00 65.31 83 SER A C 1
ATOM 621 O O . SER A 1 83 ? 69.612 6.486 11.334 1.00 65.31 83 SER A O 1
ATOM 623 N N . THR A 1 84 ? 67.486 6.650 12.013 1.00 65.81 84 THR A N 1
ATOM 624 C CA . THR A 1 84 ? 67.659 5.857 13.234 1.00 65.81 84 THR A CA 1
ATOM 625 C C . THR A 1 84 ? 67.359 4.383 12.960 1.00 65.81 84 THR A C 1
ATOM 627 O O . THR A 1 84 ? 66.311 4.007 12.439 1.00 65.81 84 THR A O 1
ATOM 630 N N . LYS A 1 85 ? 68.328 3.526 13.296 1.00 69.25 85 LYS A N 1
ATOM 631 C CA . LYS A 1 85 ? 68.243 2.066 13.184 1.00 69.25 85 LYS A CA 1
ATOM 632 C C . LYS A 1 85 ? 67.076 1.540 14.046 1.00 69.25 85 LYS A C 1
ATOM 634 O O . LYS A 1 85 ? 67.054 1.852 15.238 1.00 69.25 85 LYS A O 1
ATOM 639 N N . PRO A 1 86 ? 66.142 0.736 13.502 1.00 69.25 86 PRO A N 1
ATOM 640 C CA . PRO A 1 86 ? 65.032 0.195 14.281 1.00 69.25 86 PRO A CA 1
ATOM 641 C C . PRO A 1 86 ? 65.525 -0.734 15.404 1.00 69.25 86 PRO A C 1
ATOM 643 O O . PRO A 1 86 ? 66.403 -1.568 15.154 1.00 69.25 86 PRO A O 1
ATOM 646 N N . PRO A 1 87 ? 64.979 -0.628 16.629 1.00 76.06 87 PRO A N 1
ATOM 647 C CA . PRO A 1 87 ? 65.256 -1.584 17.694 1.00 76.06 87 PRO A CA 1
ATOM 648 C C . PRO A 1 87 ? 64.635 -2.964 17.389 1.00 76.06 87 PRO A C 1
ATOM 650 O O . PRO A 1 87 ? 63.662 -3.051 16.636 1.00 76.06 87 PRO A O 1
ATOM 653 N N . PRO A 1 88 ? 65.177 -4.056 17.964 1.00 72.69 88 PRO A N 1
ATOM 654 C CA . PRO A 1 88 ? 64.672 -5.410 17.746 1.00 72.69 88 PRO A CA 1
ATOM 655 C C . PRO A 1 88 ? 63.208 -5.556 18.178 1.00 72.69 88 PRO A C 1
ATOM 657 O O . PRO A 1 88 ? 62.825 -5.116 19.263 1.00 72.69 88 PRO A O 1
ATOM 660 N N . ALA A 1 89 ? 62.400 -6.198 17.332 1.00 73.94 89 ALA A N 1
ATOM 661 C CA . ALA A 1 89 ? 60.989 -6.456 17.594 1.00 73.94 89 ALA A CA 1
ATOM 662 C C . ALA A 1 89 ? 60.803 -7.358 18.828 1.00 73.94 89 ALA A C 1
ATOM 664 O O . ALA A 1 89 ? 61.427 -8.415 18.942 1.00 73.94 89 ALA A O 1
ATOM 665 N N . ALA A 1 90 ? 59.927 -6.940 19.742 1.00 76.19 90 ALA A N 1
ATOM 666 C CA . ALA A 1 90 ? 59.544 -7.726 20.909 1.00 76.19 90 ALA A CA 1
ATOM 667 C C . ALA A 1 90 ? 58.756 -8.992 20.502 1.00 76.19 90 ALA A C 1
ATOM 669 O O . ALA A 1 90 ? 58.046 -8.978 19.491 1.00 76.19 90 ALA A O 1
ATOM 670 N N . PRO A 1 91 ? 58.845 -10.087 21.282 1.00 75.75 91 PRO A N 1
ATOM 671 C CA . PRO A 1 91 ? 58.103 -11.311 21.005 1.00 75.75 91 PRO A CA 1
ATOM 672 C C . PRO A 1 91 ? 56.582 -11.097 21.131 1.00 75.75 91 PRO A C 1
ATOM 674 O O . PRO A 1 91 ? 56.130 -10.341 21.996 1.00 75.75 91 PRO A O 1
ATOM 677 N N . PRO A 1 92 ? 55.769 -11.774 20.298 1.00 72.31 92 PRO A N 1
ATOM 678 C CA . PRO A 1 92 ? 54.326 -11.577 20.261 1.00 72.31 92 PRO A CA 1
ATOM 679 C C . PRO A 1 92 ? 53.665 -12.040 21.564 1.00 72.31 92 PRO A C 1
ATOM 681 O O . PRO A 1 92 ? 53.714 -13.214 21.937 1.00 72.31 92 PRO A O 1
ATOM 684 N N . THR A 1 93 ? 53.004 -11.111 22.252 1.00 76.69 93 THR A N 1
ATOM 685 C CA . THR A 1 93 ? 52.163 -11.410 23.413 1.00 76.69 93 THR A CA 1
ATOM 686 C C . THR A 1 93 ? 50.874 -12.085 22.936 1.00 76.69 93 THR A C 1
ATOM 688 O O . THR A 1 93 ? 50.186 -11.575 22.051 1.00 76.69 93 THR A O 1
ATOM 691 N N . LYS A 1 94 ? 50.532 -13.252 23.499 1.00 71.12 94 LYS A N 1
ATOM 692 C CA . LYS A 1 94 ? 49.297 -13.977 23.160 1.00 71.12 94 LYS A CA 1
ATOM 693 C C . LYS A 1 94 ? 48.075 -13.120 23.513 1.00 71.12 94 LYS A C 1
ATOM 695 O O . LYS A 1 94 ? 47.853 -12.810 24.680 1.00 71.12 94 LYS A O 1
ATOM 700 N N . LYS A 1 95 ? 47.284 -12.754 22.500 1.00 77.44 95 LYS A N 1
ATOM 701 C CA . LYS A 1 95 ? 46.009 -12.041 22.660 1.00 77.44 95 LYS A CA 1
ATOM 702 C C . LYS A 1 95 ? 45.023 -12.926 23.447 1.00 77.44 95 LYS A C 1
ATOM 704 O O . LYS A 1 95 ? 44.853 -14.085 23.063 1.00 77.44 95 LYS A O 1
ATOM 709 N N . PRO A 1 96 ? 44.377 -12.422 24.515 1.00 77.81 96 PRO A N 1
ATOM 710 C CA . PRO A 1 96 ? 43.331 -13.154 25.223 1.00 77.81 96 PRO A CA 1
ATOM 711 C C . PRO A 1 96 ? 42.210 -13.575 24.269 1.00 77.81 96 PRO A C 1
ATOM 713 O O . PRO A 1 96 ? 41.813 -12.806 23.390 1.00 77.81 96 PRO A O 1
ATOM 716 N N . ALA A 1 97 ? 41.715 -14.802 24.433 1.00 78.75 97 ALA A N 1
ATOM 717 C CA . ALA A 1 97 ? 40.591 -15.308 23.658 1.00 78.75 97 ALA A CA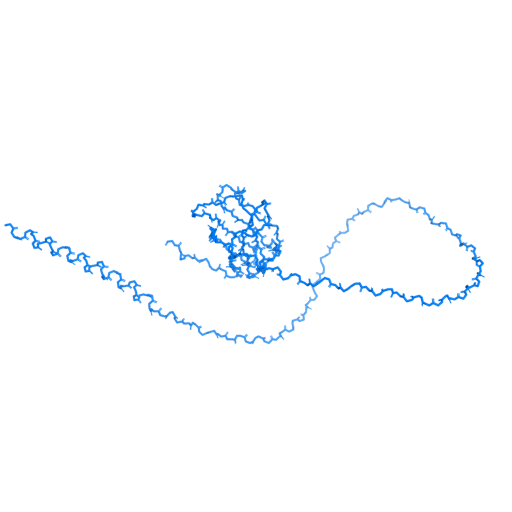 1
ATOM 718 C C . ALA A 1 97 ? 39.351 -14.433 23.904 1.00 78.75 97 ALA A C 1
ATOM 720 O O . ALA A 1 97 ? 39.025 -14.118 25.049 1.00 78.75 97 ALA A O 1
ATOM 721 N N . ALA A 1 98 ? 38.681 -14.024 22.825 1.00 80.88 98 ALA A N 1
ATOM 722 C CA . ALA A 1 98 ? 37.435 -13.276 22.922 1.00 80.88 98 ALA A CA 1
ATOM 723 C C . ALA A 1 98 ? 36.344 -14.149 23.576 1.00 80.88 98 ALA A C 1
ATOM 725 O O . ALA A 1 98 ? 36.306 -15.357 23.314 1.00 80.88 98 ALA A O 1
ATOM 726 N N . PRO A 1 99 ? 35.455 -13.565 24.402 1.00 84.00 99 PRO A N 1
ATOM 727 C CA . PRO A 1 99 ? 34.300 -14.285 24.916 1.00 84.00 99 PRO A CA 1
ATOM 728 C C . PRO A 1 99 ? 33.440 -14.824 23.762 1.00 84.00 99 PRO A C 1
ATOM 730 O O . PRO A 1 99 ? 33.364 -14.184 22.707 1.00 84.00 99 PRO A O 1
ATOM 733 N N . PRO A 1 100 ? 32.786 -15.985 23.941 1.00 82.50 100 PRO A N 1
ATOM 734 C CA . PRO A 1 100 ? 31.897 -16.530 22.928 1.00 82.50 100 PRO A CA 1
ATOM 735 C C . PRO A 1 100 ? 30.759 -15.540 22.628 1.00 82.50 100 PRO A C 1
ATOM 737 O O . PRO A 1 100 ? 30.270 -14.876 23.548 1.00 82.50 100 PRO A O 1
ATOM 740 N N . PRO A 1 101 ? 30.329 -15.427 21.358 1.00 81.19 101 PRO A N 1
ATOM 741 C CA . PRO A 1 101 ? 29.221 -14.559 20.991 1.00 81.19 101 PRO A CA 1
ATOM 742 C C . PRO A 1 101 ? 27.955 -14.963 21.763 1.00 81.19 101 PRO A C 1
ATOM 744 O O . PRO A 1 101 ? 27.736 -16.159 21.994 1.00 81.19 101 PRO A O 1
ATOM 747 N N . PRO A 1 102 ? 27.115 -13.993 22.170 1.00 77.12 102 PRO A N 1
ATOM 748 C CA . PRO A 1 102 ? 25.859 -14.293 22.836 1.00 77.12 102 PRO A CA 1
ATOM 749 C C . PRO A 1 102 ? 25.020 -15.213 21.948 1.00 77.12 102 PRO A C 1
ATOM 751 O O . PRO A 1 102 ? 24.855 -14.979 20.749 1.00 77.12 102 PRO A O 1
ATOM 754 N N . LYS A 1 103 ? 24.514 -16.291 22.549 1.00 74.88 103 LYS A N 1
ATOM 755 C CA . LYS A 1 103 ? 23.617 -17.235 21.883 1.00 74.88 103 LYS A CA 1
ATOM 756 C C . LYS A 1 103 ? 22.390 -16.457 21.387 1.00 74.88 103 LYS A C 1
ATOM 758 O O . LYS A 1 103 ? 21.854 -15.674 22.171 1.00 74.88 103 LYS A O 1
ATOM 763 N N . PRO A 1 104 ? 21.931 -16.651 20.137 1.00 67.56 104 PRO A N 1
ATOM 764 C CA . PRO A 1 104 ? 20.727 -15.993 19.653 1.00 67.56 104 PRO A CA 1
ATOM 765 C C . PRO A 1 104 ? 19.560 -16.333 20.583 1.00 67.56 104 PRO A C 1
ATOM 767 O O . PRO A 1 104 ? 19.159 -17.494 20.707 1.00 67.56 104 PRO A O 1
ATOM 770 N N . THR A 1 105 ? 19.059 -15.317 21.284 1.00 70.06 105 THR A N 1
ATOM 771 C CA . THR A 1 105 ? 17.814 -15.406 22.038 1.00 70.06 105 THR A CA 1
ATOM 772 C C . THR A 1 105 ? 16.717 -15.633 21.013 1.00 70.06 105 THR A C 1
ATOM 774 O O . THR A 1 105 ? 16.472 -14.781 20.163 1.00 70.06 105 THR A O 1
ATOM 777 N N . ASN A 1 106 ? 16.111 -16.816 21.048 1.00 60.06 106 ASN A N 1
ATOM 778 C CA . ASN A 1 106 ? 14.991 -17.166 20.188 1.00 60.06 106 ASN A CA 1
ATOM 779 C C . ASN A 1 106 ? 13.765 -16.383 20.676 1.00 60.06 106 ASN A C 1
ATOM 781 O O . ASN A 1 106 ? 12.978 -16.879 21.481 1.00 60.06 106 ASN A O 1
ATOM 785 N N . THR A 1 107 ? 13.675 -15.112 20.290 1.00 60.78 107 THR A N 1
ATOM 786 C CA . THR A 1 107 ? 12.507 -14.280 20.563 1.00 60.78 107 THR A CA 1
ATOM 787 C C . THR A 1 107 ? 11.339 -14.893 19.803 1.00 60.78 107 THR A C 1
ATOM 789 O O . THR A 1 107 ? 11.412 -15.058 18.586 1.00 60.78 107 THR A O 1
ATOM 792 N N . ALA A 1 108 ? 10.284 -15.279 20.523 1.00 64.06 108 ALA A N 1
ATOM 793 C CA . ALA A 1 108 ? 9.073 -15.790 19.899 1.00 64.06 108 ALA A CA 1
ATOM 794 C C . ALA A 1 108 ? 8.567 -14.777 18.852 1.00 64.06 108 ALA A C 1
ATOM 796 O O . ALA A 1 108 ? 8.604 -13.572 19.129 1.00 64.06 108 ALA A O 1
ATOM 797 N N . PRO A 1 109 ? 8.107 -15.230 17.669 1.00 66.75 109 PRO A N 1
ATOM 798 C CA . PRO A 1 109 ? 7.497 -14.343 16.692 1.00 66.75 109 PRO A CA 1
ATOM 799 C C . PRO A 1 109 ? 6.377 -13.536 17.364 1.00 66.75 109 PRO A C 1
ATOM 801 O O . PRO A 1 109 ? 5.584 -14.127 18.106 1.00 66.75 109 PRO A O 1
ATOM 804 N N . PRO A 1 110 ? 6.308 -12.210 17.155 1.00 64.50 110 PRO A N 1
ATOM 805 C CA . PRO A 1 110 ? 5.238 -11.403 17.720 1.00 64.50 110 PRO A CA 1
ATOM 806 C C . PRO A 1 110 ? 3.878 -11.986 17.320 1.00 64.50 110 PRO A C 1
ATOM 808 O O . PRO A 1 110 ? 3.694 -12.447 16.190 1.00 64.50 110 PRO A O 1
ATOM 811 N N . ALA A 1 111 ? 2.940 -12.005 18.272 1.00 60.75 111 ALA A N 1
ATOM 812 C CA . ALA A 1 111 ? 1.591 -12.504 18.038 1.00 60.75 111 ALA A CA 1
ATOM 813 C C . ALA A 1 111 ? 0.981 -11.803 16.813 1.00 60.75 111 ALA A C 1
ATOM 815 O O . ALA A 1 111 ? 1.086 -10.583 16.678 1.00 60.75 111 ALA A O 1
ATOM 816 N N . SER A 1 112 ? 0.364 -12.574 15.913 1.00 59.00 112 SER A N 1
ATOM 817 C CA . SER A 1 112 ? -0.318 -11.991 14.755 1.00 59.00 112 SER A C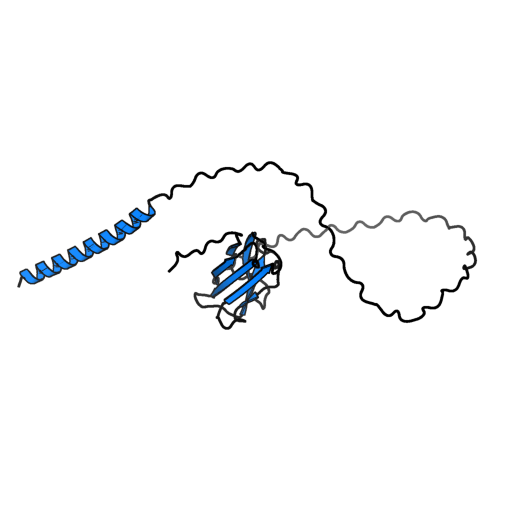A 1
ATOM 818 C C . SER A 1 112 ? -1.487 -11.132 15.247 1.00 59.00 112 SER A C 1
ATOM 820 O O . SER A 1 112 ? -2.306 -11.636 16.020 1.00 59.00 112 SER A O 1
ATOM 822 N N . PRO A 1 113 ? -1.564 -9.847 14.860 1.00 62.97 113 PRO A N 1
ATOM 823 C CA . PRO A 1 113 ? -2.632 -8.969 15.310 1.00 62.97 113 PRO A CA 1
ATOM 824 C C . PRO A 1 113 ? -3.978 -9.496 14.807 1.00 62.97 113 PRO A C 1
ATOM 826 O O . PRO A 1 113 ? -4.111 -9.859 13.640 1.00 62.97 113 PRO A O 1
ATOM 829 N N . THR A 1 114 ? -4.992 -9.519 15.672 1.00 60.38 114 THR A N 1
ATOM 830 C CA . THR A 1 114 ? -6.380 -9.739 15.251 1.00 60.38 114 THR A CA 1
ATOM 831 C C . THR A 1 114 ? -6.776 -8.557 14.363 1.00 60.38 114 THR A C 1
A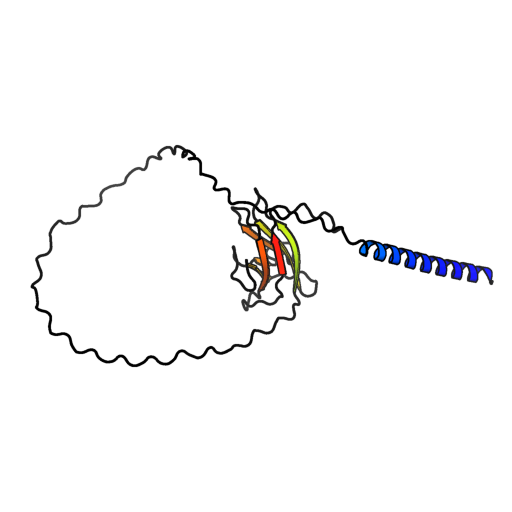TOM 833 O O . THR A 1 114 ? -7.029 -7.470 14.881 1.00 60.38 114 THR A O 1
ATOM 836 N N . SER A 1 115 ? -6.740 -8.720 13.035 1.00 66.38 115 SER A N 1
ATOM 837 C CA . SER A 1 115 ? -6.809 -7.585 12.105 1.00 66.38 115 SER A CA 1
ATOM 838 C C . SER A 1 115 ? -8.196 -6.941 12.107 1.00 66.38 115 SER A C 1
ATOM 840 O O . SER A 1 115 ? -9.111 -7.367 11.406 1.00 66.38 115 SER A O 1
ATOM 842 N N . GLN A 1 116 ? -8.356 -5.876 12.892 1.00 87.00 116 GLN A N 1
ATOM 843 C CA . GLN A 1 116 ? -9.551 -5.020 12.869 1.00 87.00 116 GLN A CA 1
ATOM 844 C C . GLN A 1 116 ? -9.575 -4.095 11.647 1.00 87.00 116 GLN A C 1
ATOM 846 O O . GLN A 1 116 ? -10.596 -3.464 11.349 1.00 87.00 116 GLN A O 1
ATOM 851 N N . PHE A 1 117 ? -8.445 -4.018 10.946 1.00 91.50 117 PHE A N 1
ATOM 852 C CA . PHE A 1 117 ? -8.262 -3.148 9.807 1.00 91.50 117 PHE A CA 1
ATOM 853 C C . PHE A 1 117 ? -8.501 -3.870 8.487 1.00 91.50 117 PHE A C 1
ATOM 855 O O . PHE A 1 117 ? -8.085 -5.015 8.298 1.00 91.50 117 PHE A O 1
ATOM 862 N N . LYS A 1 118 ? -9.146 -3.169 7.555 1.00 91.31 118 LYS A N 1
ATOM 863 C CA . LYS A 1 118 ? -9.408 -3.634 6.192 1.00 91.31 118 LYS A CA 1
ATOM 864 C C . LYS A 1 118 ? -8.978 -2.580 5.182 1.00 91.31 118 LYS A C 1
ATOM 866 O O . LYS A 1 118 ? -9.201 -1.387 5.389 1.00 91.31 118 LYS A O 1
ATOM 871 N N . PHE A 1 119 ? -8.427 -3.042 4.066 1.00 90.50 119 PHE A N 1
ATOM 872 C CA . PHE A 1 119 ? -8.102 -2.209 2.915 1.00 90.50 119 PHE A CA 1
ATOM 873 C C . PHE A 1 119 ? -9.208 -2.280 1.867 1.00 90.50 119 PHE A C 1
ATOM 875 O O . PHE A 1 119 ? -9.741 -3.353 1.583 1.00 90.50 119 PHE A O 1
ATOM 882 N N . ARG A 1 120 ? -9.489 -1.147 1.229 1.00 93.94 120 ARG A N 1
ATOM 883 C CA . ARG A 1 120 ? -10.217 -1.082 -0.038 1.00 93.94 120 ARG A CA 1
ATOM 884 C C . ARG A 1 120 ? -9.339 -0.363 -1.047 1.00 93.94 120 ARG A C 1
ATOM 886 O O . ARG A 1 120 ? -9.236 0.859 -1.003 1.00 93.94 120 ARG A O 1
ATOM 893 N N . ILE A 1 121 ? -8.705 -1.119 -1.935 1.00 94.69 121 ILE A N 1
ATOM 894 C CA . ILE A 1 121 ? -7.925 -0.542 -3.031 1.00 94.69 121 ILE A CA 1
ATOM 895 C C . ILE A 1 121 ? -8.903 0.069 -4.028 1.00 94.69 121 ILE A C 1
ATOM 897 O O . ILE A 1 121 ? -9.809 -0.618 -4.498 1.00 94.69 121 ILE A O 1
ATOM 901 N N . GLN A 1 122 ? -8.749 1.363 -4.289 1.00 93.44 122 GLN A N 1
ATOM 902 C CA . GLN A 1 122 ? -9.543 2.075 -5.283 1.00 93.44 122 GLN A CA 1
ATOM 903 C C . GLN A 1 122 ? -8.901 1.913 -6.657 1.00 93.44 122 GLN A C 1
ATOM 905 O O . GLN A 1 122 ? -9.572 1.523 -7.607 1.00 93.44 122 GLN A O 1
ATOM 910 N N . GLU A 1 123 ? -7.596 2.159 -6.745 1.00 90.19 123 GLU A N 1
ATOM 911 C CA . GLU A 1 123 ? -6.848 2.020 -7.985 1.00 90.19 123 GLU A CA 1
ATOM 912 C C . GLU A 1 123 ? -5.428 1.520 -7.699 1.00 90.19 123 GLU A C 1
ATOM 914 O O . GLU A 1 123 ? -4.777 1.915 -6.730 1.00 90.19 123 GLU A O 1
ATOM 919 N N . SER A 1 124 ? -4.945 0.625 -8.559 1.00 90.62 124 SER A N 1
ATOM 920 C CA . SER A 1 124 ? -3.535 0.255 -8.644 1.00 90.62 124 SER A CA 1
ATOM 921 C C . SER A 1 124 ? -3.131 0.290 -10.110 1.00 90.62 124 SER A C 1
ATOM 923 O O . SER A 1 124 ? -3.693 -0.435 -10.937 1.00 90.62 124 SER A O 1
ATOM 925 N N . ARG A 1 125 ? -2.183 1.165 -10.450 1.00 87.75 125 ARG A N 1
ATOM 926 C CA . ARG A 1 125 ? -1.840 1.440 -11.844 1.00 87.75 125 ARG A CA 1
ATOM 927 C C . ARG A 1 125 ? -0.338 1.447 -12.059 1.00 87.75 125 ARG A C 1
ATOM 929 O O . ARG A 1 125 ? 0.422 2.018 -11.284 1.00 87.75 125 ARG A O 1
ATOM 936 N N . CYS A 1 126 ? 0.065 0.830 -13.160 1.00 87.88 126 CYS A N 1
ATOM 937 C CA . CYS A 1 126 ? 1.358 0.998 -13.801 1.00 87.88 126 CYS A CA 1
ATOM 938 C C . CYS A 1 126 ? 1.072 1.183 -15.293 1.00 87.88 126 CYS A C 1
ATOM 940 O O . CYS A 1 126 ? 0.210 0.502 -15.842 1.00 87.88 126 CYS A O 1
ATOM 942 N N . GLY A 1 127 ? 1.735 2.111 -15.972 1.00 80.31 127 GLY A N 1
ATOM 943 C CA . GLY A 1 127 ? 1.530 2.255 -17.408 1.00 80.31 127 GLY A CA 1
ATOM 944 C C . GLY A 1 127 ? 2.681 2.982 -18.085 1.00 80.31 127 GLY A C 1
ATOM 945 O O . GLY A 1 127 ? 3.366 3.773 -17.452 1.00 80.31 127 GLY A O 1
ATOM 946 N N . PRO A 1 128 ? 2.904 2.732 -19.383 1.00 68.75 128 PRO A N 1
ATOM 947 C CA . PRO A 1 128 ? 4.144 3.090 -20.076 1.00 68.75 128 PRO A CA 1
ATOM 948 C C . PRO A 1 128 ? 4.449 4.595 -20.117 1.00 68.75 128 PRO A C 1
ATOM 950 O O . PRO A 1 128 ? 5.608 4.963 -20.257 1.00 68.75 128 PRO A O 1
ATOM 953 N N . ASN A 1 129 ? 3.431 5.447 -19.963 1.00 69.50 129 ASN A N 1
ATOM 954 C CA . ASN A 1 129 ? 3.551 6.909 -19.943 1.00 69.50 129 ASN A CA 1
ATOM 955 C C . ASN A 1 129 ? 2.976 7.528 -18.656 1.00 69.50 129 ASN A C 1
ATOM 957 O O . ASN A 1 129 ? 2.671 8.718 -18.623 1.00 69.50 129 ASN A O 1
ATOM 961 N N . VAL A 1 130 ? 2.738 6.716 -17.623 1.00 70.19 130 VAL A N 1
ATOM 962 C CA . VAL A 1 130 ? 2.165 7.171 -16.353 1.00 70.19 130 VAL A CA 1
ATOM 963 C C . VAL A 1 130 ? 3.017 6.689 -15.188 1.00 70.19 130 VAL A C 1
ATOM 965 O O . VAL A 1 130 ? 3.654 5.640 -15.247 1.00 70.19 130 VAL A O 1
ATOM 968 N N . ARG A 1 131 ? 2.995 7.463 -14.105 1.00 85.94 131 ARG A N 1
ATOM 969 C CA . ARG A 1 131 ? 3.572 7.066 -12.820 1.00 85.94 131 ARG A CA 1
ATOM 970 C C . ARG A 1 131 ? 2.925 5.783 -12.294 1.00 85.94 131 ARG A C 1
ATOM 972 O O . ARG A 1 131 ? 1.750 5.519 -12.565 1.00 85.94 131 ARG A O 1
ATOM 979 N N . THR A 1 132 ? 3.673 5.021 -11.509 1.00 90.50 132 THR A N 1
ATOM 980 C CA . THR A 1 132 ? 3.121 3.864 -10.791 1.00 90.50 132 THR A CA 1
ATOM 981 C C . THR A 1 132 ? 2.552 4.335 -9.469 1.00 90.50 132 THR A C 1
ATOM 983 O O . THR A 1 132 ? 3.269 4.966 -8.702 1.00 90.50 132 THR A O 1
ATOM 986 N N . TYR A 1 133 ? 1.294 4.030 -9.168 1.00 92.25 133 TYR A N 1
ATOM 987 C CA . TYR A 1 133 ? 0.701 4.397 -7.882 1.00 92.25 133 TYR A CA 1
ATOM 988 C C . TYR A 1 133 ? -0.312 3.372 -7.389 1.00 92.25 133 TYR A C 1
ATOM 990 O O . TYR A 1 133 ? -0.862 2.575 -8.157 1.00 92.25 133 TYR A O 1
ATOM 998 N N . ILE A 1 134 ? -0.546 3.419 -6.082 1.00 94.38 134 ILE A N 1
ATOM 999 C CA . ILE A 1 134 ? -1.606 2.684 -5.403 1.00 94.38 134 ILE A CA 1
ATOM 1000 C C . ILE A 1 134 ? -2.367 3.678 -4.532 1.00 94.38 134 ILE A C 1
ATOM 1002 O O . ILE A 1 134 ? -1.767 4.421 -3.753 1.00 94.38 134 ILE A O 1
ATOM 1006 N N . GLU A 1 135 ? -3.688 3.671 -4.650 1.00 95.12 135 GLU A N 1
ATOM 1007 C CA . GLU A 1 135 ? -4.575 4.454 -3.799 1.00 95.12 135 GLU A CA 1
ATOM 1008 C C . GLU A 1 135 ? -5.758 3.636 -3.304 1.00 95.12 135 GLU A C 1
ATOM 1010 O O . GLU A 1 135 ? -6.184 2.642 -3.903 1.00 95.12 135 GLU A O 1
ATOM 1015 N N . GLY A 1 136 ? -6.300 4.060 -2.172 1.00 96.75 136 GLY A N 1
ATOM 1016 C CA . GLY A 1 136 ? -7.421 3.376 -1.568 1.00 96.75 136 GLY A CA 1
ATOM 1017 C C . GLY A 1 136 ? -7.815 3.961 -0.231 1.00 96.75 136 GLY A C 1
ATOM 1018 O O . GLY A 1 136 ? -7.509 5.104 0.099 1.00 96.75 136 GLY A O 1
ATOM 1019 N N . PHE A 1 137 ? -8.517 3.140 0.537 1.00 97.50 137 PHE A N 1
ATOM 1020 C CA . PHE A 1 137 ? -9.060 3.501 1.832 1.00 97.50 137 PHE A CA 1
ATOM 1021 C C . PHE A 1 137 ? -8.728 2.452 2.884 1.00 97.50 137 PHE A C 1
ATOM 1023 O O . PHE A 1 137 ? -8.745 1.247 2.614 1.00 97.50 137 PHE A O 1
ATOM 1030 N N . VAL A 1 138 ? -8.491 2.928 4.099 1.00 97.06 138 VAL A N 1
ATOM 1031 C CA . VAL A 1 138 ? -8.347 2.116 5.301 1.00 97.06 138 VAL A CA 1
ATOM 1032 C C . VAL A 1 138 ? -9.613 2.220 6.138 1.00 97.06 138 VAL A C 1
ATOM 1034 O O . VAL A 1 138 ? -10.125 3.313 6.389 1.00 97.06 138 VAL A O 1
ATOM 1037 N N . TYR A 1 139 ? -10.087 1.072 6.610 1.00 96.06 139 TYR A N 1
ATOM 1038 C CA . TYR A 1 139 ? -11.221 0.967 7.516 1.00 96.06 139 TYR A CA 1
ATOM 1039 C C . TYR A 1 139 ? -10.817 0.252 8.797 1.00 96.06 139 TYR A C 1
ATOM 1041 O O . TYR A 1 139 ? -10.114 -0.750 8.742 1.00 96.06 139 TYR A O 1
ATOM 1049 N N . GLU A 1 140 ? -11.331 0.717 9.928 1.00 95.25 140 GLU A N 1
ATOM 1050 C CA . GLU A 1 140 ? -11.306 0.031 11.219 1.00 95.25 140 GLU A CA 1
ATOM 1051 C C . GLU A 1 140 ? -12.760 -0.196 11.630 1.00 95.25 140 GLU A C 1
ATOM 1053 O O . GLU A 1 140 ? -13.552 0.748 11.652 1.00 95.25 140 GLU A O 1
ATOM 1058 N N . ASN A 1 141 ? -13.156 -1.444 11.889 1.00 92.81 141 ASN A N 1
ATOM 1059 C CA . ASN A 1 141 ? -14.545 -1.770 12.248 1.00 92.81 141 ASN A CA 1
ATOM 1060 C C . ASN A 1 141 ? -15.585 -1.203 11.247 1.00 92.81 141 ASN A C 1
ATOM 1062 O O . ASN A 1 141 ? -16.638 -0.695 11.628 1.00 92.81 141 ASN A O 1
ATOM 1066 N N . ASN A 1 142 ? -15.274 -1.295 9.946 1.00 92.19 142 ASN A N 1
ATOM 1067 C CA . ASN A 1 142 ? -16.062 -0.778 8.813 1.00 92.19 142 ASN A CA 1
ATOM 1068 C C . ASN A 1 142 ? -16.241 0.756 8.762 1.00 92.19 142 ASN A C 1
ATOM 1070 O O . ASN A 1 142 ? -17.010 1.244 7.937 1.00 92.19 142 ASN A O 1
ATOM 1074 N N . GLN A 1 143 ? -15.524 1.524 9.583 1.00 96.12 143 GLN A N 1
ATOM 1075 C CA . GLN A 1 143 ? -15.489 2.987 9.509 1.00 96.12 143 GLN A CA 1
ATOM 1076 C C . GLN A 1 143 ? -14.150 3.456 8.930 1.00 96.12 143 GLN A C 1
ATOM 1078 O O . GLN A 1 143 ? -13.123 2.867 9.271 1.00 96.12 143 GLN A O 1
ATOM 1083 N N . PRO A 1 144 ? -14.116 4.488 8.064 1.00 96.62 144 PRO A N 1
ATOM 1084 C CA . PRO A 1 144 ? -12.858 5.018 7.551 1.00 96.62 144 PRO A CA 1
ATOM 1085 C C . PRO A 1 144 ? -11.941 5.466 8.691 1.00 96.62 144 PRO A C 1
ATOM 1087 O O . PRO A 1 144 ? -12.366 6.218 9.573 1.00 96.62 144 PRO A O 1
ATOM 1090 N N . LYS A 1 145 ? -10.685 5.022 8.664 1.00 97.12 145 LYS A N 1
ATOM 1091 C CA . LYS A 1 145 ? -9.715 5.292 9.726 1.00 97.12 145 LYS A CA 1
ATOM 1092 C C . LYS A 1 145 ? -8.689 6.326 9.285 1.00 97.12 145 LYS A C 1
ATOM 1094 O O . LYS A 1 145 ? -7.920 6.076 8.366 1.00 97.12 145 LYS A O 1
ATOM 1099 N N . ASN A 1 146 ? -8.656 7.452 9.989 1.00 97.56 146 ASN A N 1
ATOM 1100 C CA . ASN A 1 146 ? -7.596 8.451 9.870 1.00 97.56 146 ASN A CA 1
ATOM 1101 C C . ASN A 1 146 ? -6.468 8.186 10.875 1.00 97.56 146 ASN A C 1
ATOM 1103 O O . ASN A 1 146 ? -6.648 7.435 11.837 1.00 97.56 146 ASN A O 1
ATOM 1107 N N . ASP A 1 147 ? -5.356 8.891 10.674 1.00 96.56 147 ASP A N 1
ATOM 1108 C CA . ASP A 1 147 ? -4.207 8.944 11.579 1.00 96.56 147 ASP A CA 1
ATOM 1109 C C . ASP A 1 147 ? -3.535 7.588 11.831 1.00 96.56 147 ASP A C 1
ATOM 1111 O O . ASP A 1 147 ? -2.991 7.310 12.892 1.00 96.56 147 ASP A O 1
ATOM 1115 N N . VAL A 1 148 ? -3.556 6.730 10.816 1.00 97.00 148 VAL A N 1
ATOM 1116 C CA . VAL A 1 148 ? -2.706 5.540 10.736 1.00 97.00 148 VAL A CA 1
ATOM 1117 C C . VAL A 1 148 ? -1.756 5.653 9.551 1.00 97.00 148 VAL A C 1
ATOM 1119 O O . VAL A 1 148 ? -2.066 6.341 8.572 1.00 97.00 148 VAL A O 1
ATOM 1122 N N . LEU A 1 149 ? -0.606 4.988 9.643 1.00 97.25 149 LEU A N 1
ATOM 1123 C CA . LEU A 1 149 ? 0.398 4.956 8.586 1.00 97.25 149 LEU A CA 1
ATOM 1124 C C . LEU A 1 149 ? 0.166 3.743 7.685 1.00 97.25 149 LEU A C 1
ATOM 1126 O O . LEU A 1 149 ? 0.015 2.631 8.180 1.00 97.25 149 LEU A O 1
ATOM 1130 N N . VAL A 1 150 ? 0.150 3.945 6.373 1.00 97.12 150 VAL A N 1
ATOM 1131 C CA . VAL A 1 150 ? 0.125 2.874 5.375 1.00 97.12 150 VAL A CA 1
ATOM 1132 C C . VAL A 1 150 ? 1.528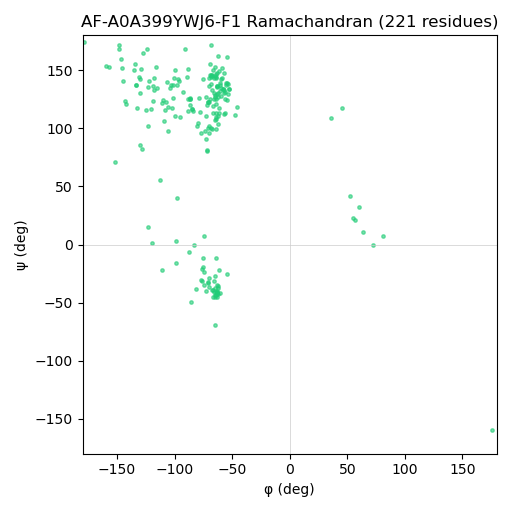 2.733 4.813 1.00 97.12 150 VAL A C 1
ATOM 1134 O O . VAL A 1 150 ? 2.041 3.666 4.196 1.00 97.12 150 VAL A O 1
ATOM 1137 N N . ARG A 1 151 ? 2.129 1.561 5.012 1.00 96.62 151 ARG A N 1
ATOM 1138 C CA . ARG A 1 151 ? 3.417 1.206 4.417 1.00 96.62 151 ARG A CA 1
ATOM 1139 C C . ARG A 1 151 ? 3.193 0.370 3.170 1.00 96.62 151 ARG A C 1
ATOM 1141 O O . ARG A 1 151 ? 2.368 -0.543 3.186 1.00 96.62 151 ARG A O 1
ATOM 1148 N N . ILE A 1 152 ? 3.950 0.674 2.121 1.00 95.31 152 ILE A N 1
ATOM 1149 C CA . ILE A 1 152 ? 4.033 -0.118 0.893 1.00 95.31 152 ILE A CA 1
ATOM 1150 C C . ILE A 1 152 ? 5.478 -0.581 0.727 1.00 95.31 152 ILE A C 1
ATOM 1152 O O . ILE A 1 152 ? 6.404 0.200 0.938 1.00 95.31 152 ILE A O 1
ATOM 1156 N N . SER A 1 153 ? 5.672 -1.844 0.365 1.00 95.12 153 SER A N 1
ATOM 1157 C CA . SER A 1 153 ? 6.997 -2.407 0.098 1.00 95.12 153 SER A CA 1
ATOM 1158 C C . SER A 1 153 ? 6.955 -3.505 -0.974 1.00 95.12 153 SER A C 1
ATOM 1160 O O . SER A 1 153 ? 5.890 -4.005 -1.348 1.00 95.12 153 SER A O 1
ATOM 1162 N N . GLN A 1 154 ? 8.135 -3.959 -1.406 1.00 93.00 154 GLN A N 1
ATOM 1163 C CA . GLN A 1 154 ? 8.309 -5.121 -2.291 1.00 93.00 154 GLN A CA 1
ATOM 1164 C C . GLN A 1 154 ? 8.312 -6.483 -1.566 1.00 93.00 154 GLN A C 1
ATOM 1166 O O . GLN A 1 154 ? 8.438 -7.528 -2.206 1.00 93.00 154 GLN A O 1
ATOM 1171 N N . GLY A 1 155 ? 8.170 -6.505 -0.237 1.00 93.50 155 GLY A N 1
ATOM 1172 C CA . GLY A 1 155 ? 8.193 -7.736 0.560 1.00 93.50 155 GLY A CA 1
ATOM 1173 C C . GLY A 1 155 ? 7.485 -7.601 1.912 1.00 93.50 155 GLY A C 1
ATOM 1174 O O . GLY A 1 155 ? 7.439 -6.505 2.469 1.00 93.50 155 GLY A O 1
ATOM 1175 N N . PRO A 1 156 ? 6.946 -8.692 2.476 1.00 93.19 156 PRO A N 1
ATOM 1176 C CA . PRO A 1 156 ? 6.226 -8.641 3.747 1.00 93.19 156 PRO A CA 1
ATOM 1177 C C . PRO A 1 156 ? 7.124 -8.084 4.858 1.00 93.19 156 PRO A C 1
ATOM 1179 O O . PRO A 1 156 ? 8.279 -8.489 4.970 1.00 93.19 156 PRO A O 1
ATOM 1182 N N . ASP A 1 157 ? 6.602 -7.145 5.654 1.00 90.31 157 ASP A N 1
ATOM 1183 C CA . ASP A 1 157 ? 7.344 -6.467 6.734 1.00 90.31 157 ASP A CA 1
ATOM 1184 C C . ASP A 1 157 ? 8.658 -5.799 6.279 1.00 90.31 157 ASP A C 1
ATOM 1186 O O . ASP A 1 157 ? 9.571 -5.563 7.071 1.00 90.31 157 ASP A O 1
ATOM 1190 N N . GLY A 1 158 ? 8.757 -5.492 4.983 1.00 89.00 158 GLY A N 1
ATOM 1191 C CA . GLY A 1 158 ? 9.881 -4.784 4.387 1.00 89.00 158 GLY A CA 1
ATOM 1192 C C . GLY A 1 158 ? 9.982 -3.318 4.813 1.00 89.00 158 GLY A C 1
ATOM 1193 O O . GLY A 1 158 ? 9.091 -2.742 5.444 1.00 89.00 158 GLY A O 1
ATOM 1194 N N . GLN A 1 159 ? 11.095 -2.698 4.429 1.00 90.69 159 GLN A N 1
ATOM 1195 C CA . GLN A 1 159 ? 11.233 -1.246 4.504 1.00 90.69 159 GLN A CA 1
ATOM 1196 C C . GLN A 1 159 ? 10.242 -0.567 3.546 1.00 90.69 159 GLN A C 1
ATOM 1198 O O . GLN A 1 159 ? 9.855 -1.190 2.551 1.00 90.69 159 GLN A O 1
ATOM 1203 N N . PRO A 1 160 ? 9.817 0.673 3.848 1.00 88.31 160 PRO A N 1
ATOM 1204 C CA . PRO A 1 160 ? 9.018 1.458 2.920 1.00 88.31 160 PRO A CA 1
ATOM 1205 C C . PRO A 1 160 ? 9.777 1.591 1.597 1.00 88.31 160 PRO A C 1
ATOM 1207 O O . PRO A 1 160 ? 10.946 1.977 1.580 1.00 88.31 160 PRO A O 1
ATOM 1210 N N . ASP A 1 161 ? 9.134 1.199 0.503 1.00 82.12 161 ASP A N 1
ATOM 1211 C CA . ASP A 1 161 ? 9.729 1.222 -0.827 1.00 82.12 161 ASP A CA 1
ATOM 1212 C C . ASP A 1 161 ? 8.666 1.621 -1.852 1.00 82.12 161 ASP A C 1
ATOM 1214 O O . ASP A 1 161 ? 7.634 0.941 -1.955 1.00 82.12 161 ASP A O 1
ATOM 1218 N N . PRO A 1 162 ? 8.882 2.689 -2.638 1.00 75.88 162 PRO A N 1
ATOM 1219 C CA . PRO A 1 162 ? 10.071 3.568 -2.692 1.00 75.88 162 PRO A CA 1
ATOM 1220 C C . PRO A 1 162 ? 9.948 4.892 -1.920 1.00 75.88 162 PRO A C 1
ATOM 1222 O O . PRO A 1 162 ? 10.865 5.706 -1.966 1.00 75.88 162 PRO A O 1
ATOM 1225 N N . ASN A 1 163 ? 8.839 5.141 -1.223 1.00 82.12 163 ASN A N 1
ATOM 1226 C CA . ASN A 1 163 ? 8.639 6.370 -0.444 1.00 82.12 163 ASN A CA 1
ATOM 1227 C C . ASN A 1 163 ? 8.248 6.045 0.991 1.00 82.12 163 ASN A C 1
ATOM 1229 O O . ASN A 1 163 ? 7.794 4.935 1.261 1.00 82.12 163 ASN A O 1
ATOM 1233 N N . ASP A 1 164 ? 8.343 7.057 1.854 1.00 91.25 164 ASP A N 1
ATOM 1234 C CA . ASP A 1 164 ? 7.886 7.019 3.241 1.00 91.25 164 ASP A CA 1
ATOM 1235 C C . ASP A 1 164 ? 6.412 6.616 3.385 1.00 91.25 164 ASP A C 1
ATOM 1237 O O . ASP A 1 164 ? 5.608 6.724 2.456 1.00 91.25 164 ASP A O 1
ATOM 1241 N N . ASP A 1 165 ? 6.054 6.192 4.596 1.00 95.31 165 ASP A N 1
ATOM 1242 C CA . ASP A 1 165 ? 4.695 5.777 4.928 1.00 95.31 165 ASP A CA 1
ATOM 1243 C C . ASP A 1 165 ? 3.675 6.905 4.734 1.00 95.31 165 ASP A C 1
ATOM 1245 O O . ASP A 1 165 ? 3.872 8.048 5.161 1.00 95.31 165 ASP A O 1
ATOM 1249 N N . TYR A 1 166 ? 2.512 6.560 4.186 1.00 96.38 166 TYR A N 1
ATOM 1250 C CA . TYR A 1 166 ? 1.432 7.517 4.000 1.00 96.38 166 TYR A CA 1
ATOM 1251 C C . TYR A 1 166 ? 0.556 7.628 5.248 1.00 96.38 166 TYR A C 1
ATOM 1253 O O . TYR A 1 166 ? -0.037 6.642 5.690 1.00 96.38 166 TYR A O 1
ATOM 1261 N N . ARG A 1 167 ? 0.373 8.840 5.782 1.00 97.19 167 ARG A N 1
ATOM 1262 C CA . ARG A 1 167 ? -0.577 9.089 6.878 1.00 97.19 167 ARG A CA 1
ATOM 1263 C C . ARG A 1 167 ? -1.991 9.316 6.347 1.00 97.19 167 ARG A C 1
ATOM 1265 O O . ARG A 1 167 ? -2.264 10.311 5.675 1.00 97.19 167 ARG A O 1
ATOM 1272 N N . THR A 1 168 ? -2.905 8.421 6.706 1.00 97.31 168 THR A N 1
ATOM 1273 C CA . THR A 1 168 ? -4.329 8.516 6.342 1.00 97.31 168 THR A CA 1
ATOM 1274 C C . THR A 1 168 ? -5.007 9.743 6.953 1.00 97.31 168 THR A C 1
ATOM 1276 O O . THR A 1 168 ? -4.701 10.161 8.072 1.00 97.31 168 THR A O 1
ATOM 1279 N N . GLY A 1 169 ? -5.975 10.310 6.228 1.00 91.94 169 GLY A N 1
ATOM 1280 C CA . GLY A 1 169 ? -6.734 11.487 6.672 1.00 91.94 169 GLY A CA 1
ATOM 1281 C C . GLY A 1 169 ? -6.034 12.832 6.461 1.00 91.94 169 GLY A C 1
ATOM 1282 O O . GLY A 1 169 ? -6.539 13.850 6.926 1.00 91.94 169 GLY A O 1
ATOM 1283 N N . THR A 1 170 ? -4.890 12.840 5.771 1.00 93.62 170 THR A N 1
ATOM 1284 C CA . THR A 1 170 ? -4.241 14.065 5.270 1.00 93.62 170 THR A CA 1
ATOM 1285 C C . THR A 1 170 ? -4.967 14.649 4.049 1.00 93.62 170 THR A C 1
ATOM 1287 O O . THR A 1 170 ? -4.891 15.850 3.804 1.00 93.62 170 THR A O 1
ATOM 1290 N N . ASP A 1 171 ? -5.719 13.820 3.320 1.00 94.31 171 ASP A N 1
ATOM 1291 C CA . ASP A 1 171 ? -6.668 14.208 2.270 1.00 94.31 171 ASP A CA 1
ATOM 1292 C C . ASP A 1 171 ? -8.073 14.472 2.870 1.00 94.31 171 ASP A C 1
ATOM 1294 O O . ASP A 1 171 ? -8.437 13.838 3.867 1.00 94.31 171 ASP A O 1
ATOM 1298 N N . PRO A 1 172 ? -8.907 15.355 2.275 1.00 94.25 172 PRO A N 1
ATOM 1299 C CA . PRO A 1 172 ? -10.294 15.571 2.710 1.00 94.25 172 PRO A CA 1
ATOM 1300 C C . PRO A 1 172 ? -11.153 14.296 2.777 1.00 94.25 172 PRO A C 1
ATOM 1302 O O . PRO A 1 172 ? -12.132 14.235 3.529 1.00 94.25 172 PRO A O 1
ATOM 1305 N N . ARG A 1 173 ? -10.812 13.268 1.993 1.00 96.94 173 ARG A N 1
ATOM 1306 C CA . ARG A 1 173 ? -11.460 11.957 2.011 1.00 96.94 173 ARG A CA 1
ATOM 1307 C C . ARG A 1 173 ? -10.966 11.146 3.214 1.00 96.94 173 ARG A C 1
ATOM 1309 O O . ARG A 1 173 ? -9.812 10.736 3.294 1.00 96.94 173 ARG A O 1
ATOM 1316 N N . LYS A 1 174 ? -11.865 10.862 4.159 1.00 96.69 174 LYS A N 1
ATOM 1317 C CA . LYS A 1 174 ? -11.540 10.080 5.366 1.00 96.69 174 LYS A CA 1
ATOM 1318 C C . LYS A 1 174 ? -11.056 8.674 5.013 1.00 96.69 174 LYS A C 1
ATOM 1320 O O . LYS A 1 174 ? -11.651 8.007 4.172 1.00 96.69 174 LYS A O 1
ATOM 1325 N N . GLY A 1 175 ? -10.012 8.220 5.697 1.00 96.31 175 GLY A N 1
ATOM 1326 C CA . GLY A 1 175 ? -9.380 6.918 5.505 1.00 96.31 175 GLY A CA 1
ATOM 1327 C C . GLY A 1 175 ? -8.570 6.782 4.225 1.00 96.31 175 GLY A C 1
ATOM 1328 O O . GLY A 1 175 ? -8.005 5.718 3.995 1.00 96.31 175 GLY A O 1
ATOM 1329 N N . TYR A 1 176 ? -8.510 7.822 3.396 1.00 97.94 176 TYR A N 1
ATOM 1330 C CA . TYR A 1 176 ? -7.819 7.770 2.120 1.00 97.94 176 TYR A CA 1
ATOM 1331 C C . TYR A 1 176 ? -6.304 7.662 2.294 1.00 97.94 176 TYR A C 1
ATOM 1333 O O . TYR A 1 176 ? -5.727 8.287 3.191 1.00 97.94 176 TYR A O 1
ATOM 1341 N N . PHE A 1 177 ? -5.678 6.907 1.393 1.00 96.56 177 PHE A N 1
ATOM 1342 C CA . PHE A 1 177 ? -4.244 6.932 1.160 1.00 96.56 177 PHE A CA 1
ATOM 1343 C C . PHE A 1 177 ? -3.915 6.954 -0.332 1.00 96.56 177 PHE A C 1
ATOM 1345 O O . PHE A 1 177 ? -4.642 6.392 -1.152 1.00 96.56 177 PHE A O 1
ATOM 1352 N N . PHE A 1 178 ? -2.787 7.578 -0.667 1.00 94.62 178 PHE A N 1
ATOM 1353 C CA . PHE A 1 178 ? -2.233 7.615 -2.016 1.00 94.62 178 PHE A CA 1
ATOM 1354 C C . PHE A 1 178 ? -0.720 7.527 -1.940 1.00 94.62 178 PHE A C 1
ATOM 1356 O O . PHE A 1 178 ? -0.081 8.409 -1.374 1.00 94.62 178 PHE A O 1
ATOM 1363 N N . GLN A 1 179 ? -0.146 6.507 -2.566 1.00 92.50 179 GLN A N 1
ATOM 1364 C CA . GLN A 1 179 ? 1.296 6.402 -2.699 1.00 92.50 179 GLN A CA 1
ATOM 1365 C C . GLN A 1 179 ? 1.678 6.357 -4.169 1.00 92.50 179 GLN A C 1
ATOM 1367 O O . GLN A 1 179 ? 1.342 5.420 -4.895 1.00 92.50 179 GLN A O 1
ATOM 1372 N N . ASN A 1 180 ? 2.419 7.374 -4.597 1.00 90.94 180 ASN A N 1
ATOM 1373 C CA . ASN A 1 180 ? 3.104 7.355 -5.876 1.00 90.94 180 ASN A CA 1
ATOM 1374 C C . ASN A 1 180 ? 4.378 6.535 -5.713 1.00 90.94 180 ASN A C 1
ATOM 1376 O O . ASN A 1 180 ? 5.300 7.033 -5.095 1.00 90.94 180 ASN A O 1
ATOM 1380 N N . ILE A 1 181 ? 4.417 5.307 -6.214 1.00 89.88 181 ILE A N 1
ATOM 1381 C CA . ILE A 1 181 ? 5.583 4.427 -6.146 1.00 89.88 181 ILE A CA 1
ATOM 1382 C C . ILE A 1 181 ? 6.706 5.059 -6.970 1.00 89.88 181 ILE A C 1
ATOM 1384 O O . ILE A 1 181 ? 7.651 5.598 -6.419 1.00 89.88 181 ILE A O 1
ATOM 1388 N N . ASP A 1 182 ? 6.582 5.117 -8.286 1.00 83.81 182 ASP A N 1
ATOM 1389 C CA . ASP A 1 182 ? 7.636 5.688 -9.122 1.00 83.81 182 ASP A CA 1
ATOM 1390 C C . ASP A 1 182 ? 7.048 6.797 -9.990 1.00 83.81 182 ASP A C 1
ATOM 1392 O O . ASP A 1 182 ? 6.164 6.561 -10.822 1.00 83.81 182 ASP A O 1
ATOM 1396 N N . SER A 1 183 ? 7.517 8.026 -9.751 1.00 78.94 183 SER A N 1
ATOM 1397 C CA . SER A 1 183 ? 7.105 9.215 -10.497 1.00 78.94 183 SER A CA 1
ATOM 1398 C C . SER A 1 183 ? 7.744 9.308 -11.878 1.00 78.94 183 SER A C 1
ATOM 1400 O O . SER A 1 183 ? 7.227 10.037 -12.722 1.00 78.94 183 SER A O 1
ATOM 1402 N N . ASN A 1 184 ? 8.866 8.619 -12.091 1.00 80.50 184 ASN A N 1
ATOM 1403 C CA . ASN A 1 184 ? 9.763 8.824 -13.225 1.00 80.50 184 ASN A CA 1
ATOM 1404 C C . ASN A 1 184 ? 9.749 7.641 -14.199 1.00 80.50 184 ASN A C 1
ATOM 1406 O O . ASN A 1 184 ? 10.101 7.819 -15.365 1.00 80.50 184 ASN A O 1
ATOM 1410 N N . ALA A 1 185 ? 9.339 6.453 -13.749 1.00 79.06 185 ALA A N 1
ATOM 1411 C CA . ALA A 1 185 ? 9.256 5.265 -14.585 1.00 79.06 185 ALA A CA 1
ATOM 1412 C C . ALA A 1 185 ? 8.082 4.336 -14.212 1.00 79.06 185 ALA A C 1
ATOM 1414 O O . ALA A 1 185 ? 7.657 4.269 -13.058 1.00 79.06 185 ALA A O 1
ATOM 1415 N N . PRO A 1 186 ? 7.545 3.574 -15.182 1.00 83.62 186 PRO A N 1
ATOM 1416 C CA . PRO A 1 186 ? 6.634 2.479 -14.884 1.00 83.62 186 PRO A CA 1
ATOM 1417 C C . PRO A 1 186 ? 7.361 1.370 -14.116 1.00 83.62 186 PRO A C 1
ATOM 1419 O O . PRO A 1 186 ? 8.349 0.809 -14.589 1.00 83.62 186 PRO A O 1
ATOM 1422 N N . HIS A 1 187 ? 6.816 1.005 -12.963 1.00 87.44 187 HIS A N 1
ATOM 1423 C CA . HIS A 1 187 ? 7.339 -0.010 -12.065 1.00 87.44 187 HIS A CA 1
ATOM 1424 C C . HIS A 1 187 ? 6.218 -1.002 -11.745 1.00 87.44 187 HIS A C 1
ATOM 1426 O O . HIS A 1 187 ? 5.497 -0.905 -10.751 1.00 87.44 187 HIS A O 1
ATOM 1432 N N . ALA A 1 188 ? 6.015 -1.953 -12.655 1.00 89.94 188 ALA A N 1
ATOM 1433 C CA . ALA A 1 188 ? 5.070 -3.039 -12.427 1.00 89.94 188 ALA A CA 1
ATOM 1434 C C . ALA A 1 188 ? 5.616 -3.984 -11.350 1.00 89.94 188 ALA A C 1
ATOM 1436 O O . ALA A 1 188 ? 6.819 -4.245 -11.306 1.00 89.94 188 ALA A O 1
ATOM 1437 N N . GLY A 1 189 ? 4.748 -4.517 -10.496 1.00 91.56 189 GLY A N 1
ATOM 1438 C CA . GLY A 1 189 ? 5.202 -5.344 -9.387 1.00 91.56 189 GLY A CA 1
ATOM 1439 C C . GLY A 1 189 ? 4.090 -5.906 -8.518 1.00 91.56 189 GLY A C 1
ATOM 1440 O O . GLY A 1 189 ? 2.908 -5.605 -8.683 1.00 91.56 189 GLY A O 1
ATOM 1441 N N . THR A 1 190 ? 4.500 -6.760 -7.583 1.00 93.81 190 THR A N 1
ATOM 1442 C CA . THR A 1 190 ? 3.672 -7.183 -6.453 1.00 93.81 190 THR A CA 1
ATOM 1443 C C . THR A 1 190 ? 4.119 -6.405 -5.226 1.00 93.81 190 THR A C 1
ATOM 1445 O O . THR A 1 190 ? 5.297 -6.427 -4.880 1.00 93.81 190 THR A O 1
ATOM 1448 N N . TRP A 1 191 ? 3.169 -5.745 -4.583 1.00 94.25 191 TRP A N 1
ATOM 1449 C CA . TRP A 1 191 ? 3.372 -4.847 -3.460 1.00 94.25 191 TRP A CA 1
ATOM 1450 C C . TRP A 1 191 ? 2.661 -5.390 -2.234 1.00 94.25 191 TRP A C 1
ATOM 1452 O O . TRP A 1 191 ? 1.567 -5.953 -2.330 1.00 94.25 191 TRP A O 1
ATOM 1462 N N . TYR A 1 192 ? 3.286 -5.201 -1.084 1.00 95.25 192 TYR A N 1
ATOM 1463 C CA . TYR A 1 192 ? 2.777 -5.614 0.211 1.00 95.25 192 TYR A CA 1
ATOM 1464 C C . TYR A 1 192 ? 2.412 -4.355 0.985 1.00 95.25 192 TYR A C 1
ATOM 1466 O O . TYR A 1 192 ? 3.232 -3.451 1.122 1.00 95.25 192 TYR A O 1
ATOM 1474 N N . LEU A 1 193 ? 1.161 -4.281 1.429 1.00 95.44 193 LEU A N 1
ATOM 1475 C CA . LEU A 1 193 ? 0.602 -3.132 2.124 1.00 95.44 193 LEU A CA 1
ATOM 1476 C C . LEU A 1 193 ? 0.181 -3.543 3.527 1.00 95.44 193 LEU A C 1
ATOM 1478 O O . LEU A 1 193 ? -0.507 -4.547 3.696 1.00 95.44 193 LEU A O 1
ATOM 1482 N N . TRP A 1 194 ? 0.549 -2.763 4.533 1.00 96.12 194 TRP A N 1
ATOM 1483 C CA . TRP A 1 194 ? 0.062 -2.948 5.899 1.00 96.12 194 TRP A CA 1
ATOM 1484 C C . TRP A 1 194 ? -0.023 -1.613 6.627 1.00 96.12 194 TRP A C 1
ATOM 1486 O O . TRP A 1 194 ? 0.463 -0.584 6.157 1.00 96.12 194 TRP A O 1
ATOM 1496 N N . ILE A 1 195 ? -0.676 -1.641 7.782 1.00 96.19 195 ILE A N 1
ATOM 1497 C CA . ILE A 1 195 ? -0.878 -0.475 8.626 1.00 96.19 195 ILE A CA 1
ATOM 1498 C C . ILE A 1 195 ? 0.105 -0.515 9.777 1.00 96.19 195 ILE A C 1
ATOM 1500 O O . ILE A 1 195 ? 0.310 -1.557 10.408 1.00 96.19 195 ILE A O 1
ATOM 1504 N N . ILE A 1 196 ? 0.672 0.646 10.058 1.00 95.56 196 ILE A N 1
ATOM 1505 C CA . ILE A 1 196 ? 1.564 0.906 11.170 1.00 95.56 196 ILE A CA 1
ATOM 1506 C C . ILE A 1 196 ? 0.885 1.895 12.115 1.00 95.56 196 ILE A C 1
ATOM 1508 O O . ILE A 1 196 ? 0.313 2.906 11.694 1.00 95.56 196 ILE A O 1
ATOM 1512 N N . ASP A 1 197 ? 0.951 1.592 13.407 1.00 94.38 197 ASP A N 1
ATOM 1513 C CA . ASP A 1 197 ? 0.570 2.536 14.450 1.00 94.38 197 ASP A CA 1
ATOM 1514 C C . ASP A 1 197 ? 1.611 3.669 14.497 1.00 94.38 197 ASP A C 1
ATOM 1516 O O . ASP A 1 197 ? 2.800 3.396 14.694 1.00 94.38 197 ASP A O 1
ATOM 1520 N N . PRO A 1 198 ? 1.216 4.942 14.325 1.00 95.25 198 PRO A N 1
ATOM 1521 C CA . PRO A 1 198 ? 2.169 6.046 14.279 1.00 95.25 198 PRO A CA 1
ATOM 1522 C C . PRO A 1 198 ? 2.923 6.263 15.597 1.00 95.25 198 PRO A C 1
ATOM 1524 O O . PRO A 1 198 ? 4.037 6.785 15.563 1.00 95.25 198 PRO A O 1
ATOM 1527 N N . GLY A 1 199 ? 2.338 5.891 16.738 1.00 95.31 199 GLY A N 1
ATOM 1528 C CA . GLY A 1 199 ? 2.933 6.043 18.062 1.00 95.31 199 GLY A CA 1
ATOM 1529 C C . GLY A 1 199 ? 3.921 4.931 18.405 1.00 95.31 199 GLY A C 1
ATOM 1530 O O . GLY A 1 199 ? 4.961 5.207 18.998 1.00 95.31 199 GLY A O 1
ATOM 1531 N N . THR A 1 200 ? 3.633 3.685 18.017 1.00 94.25 200 THR A N 1
ATOM 1532 C CA . THR A 1 200 ? 4.514 2.539 18.328 1.00 94.25 200 THR A CA 1
ATOM 1533 C C . THR A 1 200 ? 5.443 2.133 17.186 1.00 94.25 200 THR A C 1
ATOM 1535 O O . THR A 1 200 ? 6.400 1.395 17.419 1.00 94.25 200 THR A O 1
ATOM 1538 N N . GLN A 1 201 ? 5.175 2.594 15.960 1.00 92.38 201 GLN A N 1
ATOM 1539 C CA . GLN A 1 201 ? 5.869 2.178 14.735 1.00 92.38 201 GLN A CA 1
ATOM 1540 C C . GLN A 1 201 ? 5.813 0.658 14.481 1.00 92.38 201 GLN A C 1
ATOM 1542 O O . GLN A 1 201 ? 6.627 0.110 13.738 1.00 92.38 201 GLN A O 1
ATOM 1547 N N . GLN A 1 202 ? 4.840 -0.036 15.081 1.00 92.50 202 GLN A N 1
ATOM 1548 C CA . GLN A 1 202 ? 4.605 -1.464 14.884 1.00 92.50 202 GLN A CA 1
ATOM 1549 C C . GLN A 1 202 ? 3.465 -1.703 13.896 1.00 92.50 202 GLN A C 1
ATOM 1551 O O . GLN A 1 202 ? 2.515 -0.921 13.815 1.00 92.50 202 GLN A O 1
ATOM 1556 N N . ARG A 1 203 ? 3.536 -2.822 13.168 1.00 93.00 203 ARG A N 1
ATOM 1557 C CA . ARG A 1 203 ? 2.439 -3.281 12.311 1.00 93.00 203 ARG A CA 1
ATOM 1558 C C . ARG A 1 203 ? 1.228 -3.672 13.162 1.00 93.00 203 ARG A C 1
ATOM 1560 O O . ARG A 1 203 ? 1.355 -4.491 14.069 1.00 93.00 203 ARG A O 1
ATOM 1567 N N . ILE A 1 204 ? 0.053 -3.156 12.802 1.00 92.81 204 ILE A N 1
ATOM 1568 C CA . ILE A 1 204 ? -1.225 -3.414 13.495 1.00 92.81 204 ILE A CA 1
ATOM 1569 C C . ILE A 1 204 ? -2.300 -4.066 12.614 1.00 92.81 204 ILE A C 1
ATOM 1571 O O . ILE A 1 204 ? -3.406 -4.322 13.085 1.00 92.81 204 ILE A O 1
ATOM 1575 N N . SER A 1 205 ? -1.996 -4.355 11.348 1.00 93.69 205 SER A N 1
ATOM 1576 C CA . SER A 1 205 ? -2.905 -5.046 10.427 1.00 93.69 205 SER A CA 1
ATOM 1577 C C . SER A 1 205 ? -2.286 -6.307 9.838 1.00 93.69 205 SER A C 1
ATOM 1579 O O . SER A 1 205 ? -1.073 -6.516 9.887 1.00 93.69 205 SER A O 1
ATOM 1581 N N . GLU A 1 206 ? -3.126 -7.111 9.194 1.00 92.31 206 GLU A N 1
ATOM 1582 C CA . GLU A 1 206 ? -2.674 -8.059 8.177 1.00 92.31 206 GLU A CA 1
ATOM 1583 C C . GLU A 1 206 ? -2.033 -7.344 6.977 1.00 92.31 206 GLU A C 1
ATOM 1585 O O . GLU A 1 206 ? -2.226 -6.141 6.761 1.00 92.31 206 GLU A O 1
ATOM 1590 N N . ILE A 1 207 ? -1.269 -8.108 6.193 1.00 93.25 207 ILE A N 1
ATOM 1591 C CA . ILE A 1 207 ? -0.681 -7.639 4.941 1.00 93.25 207 ILE A CA 1
ATOM 1592 C C . ILE A 1 207 ? -1.670 -7.876 3.796 1.00 93.25 207 ILE A C 1
ATOM 1594 O O . ILE A 1 207 ? -2.084 -9.006 3.542 1.00 93.25 207 ILE A O 1
ATOM 1598 N N . ALA A 1 208 ? -1.988 -6.818 3.058 1.00 93.56 208 ALA A N 1
ATOM 1599 C CA . ALA A 1 208 ? -2.647 -6.896 1.765 1.00 93.56 208 ALA A CA 1
ATOM 1600 C C . ALA A 1 208 ? -1.610 -7.019 0.640 1.00 93.56 208 ALA A C 1
ATOM 1602 O O . ALA A 1 208 ? -0.543 -6.410 0.691 1.00 93.56 208 ALA A O 1
ATOM 1603 N N . ILE A 1 209 ? -1.940 -7.787 -0.398 1.00 94.06 209 ILE A N 1
ATOM 1604 C CA . ILE A 1 209 ? -1.091 -7.961 -1.580 1.00 94.06 209 ILE A CA 1
ATOM 1605 C C . ILE A 1 209 ? -1.769 -7.273 -2.759 1.00 94.06 209 ILE A C 1
ATOM 1607 O O . ILE A 1 209 ? -2.899 -7.608 -3.114 1.00 94.06 209 ILE A O 1
ATOM 1611 N N . VAL A 1 210 ? -1.074 -6.322 -3.377 1.00 94.00 210 VAL A N 1
ATOM 1612 C CA . VAL A 1 210 ? -1.579 -5.530 -4.503 1.00 94.00 210 VAL A CA 1
ATOM 1613 C C . VAL A 1 210 ? -0.640 -5.689 -5.684 1.00 94.00 210 VAL A C 1
ATOM 1615 O O . VAL A 1 210 ? 0.574 -5.625 -5.536 1.00 94.00 210 VAL A O 1
ATOM 1618 N N . LYS A 1 211 ? -1.193 -5.884 -6.879 1.00 92.81 211 LYS A N 1
ATOM 1619 C CA . LYS A 1 211 ? -0.408 -5.896 -8.115 1.00 92.81 211 LYS A CA 1
ATOM 1620 C C . LYS A 1 211 ? -0.593 -4.590 -8.869 1.00 92.81 211 LYS A C 1
ATOM 1622 O O . LYS A 1 211 ? -1.712 -4.080 -8.973 1.00 92.81 211 LYS A O 1
ATOM 1627 N N . THR A 1 212 ? 0.508 -4.063 -9.388 1.00 91.19 212 THR A N 1
ATOM 1628 C CA . THR A 1 212 ? 0.500 -3.011 -10.403 1.00 91.19 212 THR A CA 1
ATOM 1629 C C . THR A 1 212 ? 0.959 -3.648 -11.707 1.00 91.19 212 THR A C 1
ATOM 1631 O O . THR A 1 212 ? 2.130 -3.972 -11.877 1.00 91.19 212 THR A O 1
ATOM 1634 N N . ASP A 1 213 ? 0.029 -3.869 -12.630 1.00 83.12 213 ASP A N 1
ATOM 1635 C CA . ASP A 1 213 ? 0.348 -4.399 -13.953 1.00 83.12 213 ASP A CA 1
ATOM 1636 C C . ASP A 1 213 ? 0.372 -3.249 -14.962 1.00 83.12 213 ASP A C 1
ATOM 1638 O O . ASP A 1 213 ? -0.432 -2.322 -14.876 1.00 83.12 213 ASP A O 1
ATOM 1642 N N . ALA A 1 214 ? 1.287 -3.310 -15.936 1.00 68.81 214 ALA A N 1
ATOM 1643 C CA . ALA A 1 214 ? 1.402 -2.307 -17.005 1.00 68.81 214 ALA A CA 1
ATOM 1644 C C . ALA A 1 214 ? 0.158 -2.245 -17.922 1.00 68.81 214 ALA A C 1
ATOM 1646 O O . ALA A 1 214 ? 0.020 -1.343 -18.748 1.00 68.81 214 ALA A O 1
ATOM 1647 N N . GLN A 1 215 ? -0.732 -3.231 -17.792 1.00 59.78 215 GLN A N 1
ATOM 1648 C CA . GLN A 1 215 ? -2.011 -3.335 -18.476 1.00 59.78 215 GLN A CA 1
ATOM 1649 C C . GLN A 1 215 ? -3.094 -3.630 -17.440 1.00 59.78 215 GLN A C 1
ATOM 1651 O O . GLN A 1 215 ? -3.440 -4.788 -17.225 1.00 59.78 215 GLN A O 1
ATOM 1656 N N . ARG A 1 216 ? -3.656 -2.601 -16.807 1.00 47.38 216 ARG A N 1
ATOM 1657 C CA . ARG A 1 216 ? -4.989 -2.743 -16.220 1.00 47.38 216 ARG A CA 1
ATOM 1658 C C . ARG A 1 216 ? -5.974 -1.994 -17.102 1.00 47.38 216 ARG A C 1
ATOM 1660 O O . ARG A 1 216 ? -6.055 -0.770 -17.073 1.00 47.38 216 ARG A O 1
ATOM 1667 N N . VAL A 1 217 ? -6.622 -2.770 -17.969 1.00 49.06 217 VAL A N 1
ATOM 1668 C CA . VAL A 1 217 ? -7.903 -2.420 -18.584 1.00 49.06 217 VAL A CA 1
ATOM 1669 C C . VAL A 1 217 ? -8.868 -2.170 -17.427 1.00 49.06 217 VAL A C 1
ATOM 1671 O O . VAL A 1 217 ? -8.852 -2.924 -16.459 1.00 49.06 217 VAL A O 1
ATOM 1674 N N . GLU A 1 218 ? -9.608 -1.069 -17.488 1.00 46.53 218 GLU A N 1
ATOM 1675 C CA . GLU A 1 218 ? -10.582 -0.654 -16.481 1.00 46.53 218 GLU A CA 1
ATOM 1676 C C . GLU A 1 218 ? -11.460 -1.846 -16.067 1.00 46.53 218 GLU A C 1
ATOM 1678 O O . GLU A 1 218 ? -12.165 -2.416 -16.897 1.00 46.53 218 GLU A O 1
ATOM 1683 N N . ASP A 1 219 ? -11.413 -2.241 -14.791 1.00 46.31 219 ASP A N 1
ATOM 1684 C CA . ASP A 1 219 ? -12.357 -3.214 -14.242 1.00 46.31 219 ASP A CA 1
ATOM 1685 C C . ASP A 1 219 ? -13.722 -2.509 -14.114 1.00 46.31 219 ASP A C 1
ATOM 1687 O O . ASP A 1 219 ? -14.086 -2.001 -13.055 1.00 46.31 219 ASP A O 1
ATOM 1691 N N . THR A 1 220 ? -14.470 -2.425 -15.220 1.00 43.03 220 THR A N 1
ATOM 1692 C CA . THR A 1 220 ? -15.817 -1.825 -15.294 1.00 43.03 220 THR A CA 1
ATOM 1693 C C . THR A 1 220 ? -16.908 -2.710 -14.661 1.00 43.03 220 THR A C 1
ATOM 1695 O O . THR A 1 220 ? -18.087 -2.387 -14.745 1.00 43.03 220 THR A O 1
ATOM 1698 N N . GLU A 1 221 ? -16.564 -3.818 -13.999 1.00 40.53 221 GLU A N 1
ATOM 1699 C CA . GLU A 1 221 ? -17.536 -4.789 -13.465 1.00 40.53 221 GLU A CA 1
ATOM 1700 C C . GLU A 1 221 ? -17.571 -4.838 -11.930 1.00 40.53 221 GLU A C 1
ATOM 1702 O O . GLU A 1 221 ? -17.415 -5.893 -11.321 1.00 40.53 221 GLU A O 1
ATOM 1707 N N . ASN A 1 222 ? -17.792 -3.696 -11.272 1.00 38.62 222 ASN A N 1
ATOM 1708 C CA . ASN A 1 222 ? -18.236 -3.707 -9.873 1.00 38.62 222 ASN A CA 1
ATOM 1709 C C . ASN A 1 222 ? -19.072 -2.457 -9.535 1.00 38.62 222 ASN A C 1
ATOM 1711 O O . ASN A 1 222 ? -18.622 -1.548 -8.833 1.00 38.62 222 ASN A O 1
ATOM 1715 N N . SER A 1 223 ? -20.290 -2.403 -10.082 1.00 35.66 223 SER A N 1
ATOM 1716 C CA . SER A 1 223 ? -21.390 -1.528 -9.637 1.00 35.66 223 SER A CA 1
ATOM 1717 C C . SER A 1 223 ? -22.571 -2.370 -9.185 1.00 35.66 223 SER A C 1
ATOM 1719 O O . SER A 1 223 ? -22.864 -3.364 -9.884 1.00 35.66 223 SER A O 1
#

Radius of gyration: 35.37 Å; Cα contacts (8 Å, |Δi|>4): 275; chains: 1; bounding box: 134×59×57 Å

Secondary structure (DSSP, 8-state):
-HHHHHHHHHHHHHHHHHHHHHHHHHHHHHTS-----------------PPP-PPPP-PPPP--------PPPP--PPPPPP-PPPPPPPPPPPPPPPPPPPP---PPPPPPP---EEEEEEEEEEETTEEEEEEEEEEETTEE--S-EEEEESSTTPPP-SSPPEETTSSSSTTEEEEEEESSS---EEEEEEEE-TTT--B-SPPEEEEE-S---------

Solvent-accessible surface area (backbone atoms only — not comparable to full-atom values): 14391 Å² total; per-residue (Å²): 128,66,67,65,56,54,54,51,53,52,51,53,52,50,51,52,53,51,55,52,52,58,57,51,55,58,55,56,61,71,66,61,74,73,80,77,74,82,81,78,81,79,83,76,75,90,77,85,78,82,81,79,89,76,81,79,82,88,74,80,85,78,87,75,86,82,82,80,89,82,83,81,80,85,90,73,84,79,80,86,76,84,88,75,81,81,77,85,82,77,81,86,76,84,76,79,81,77,78,80,77,81,75,82,76,81,70,75,78,77,78,80,57,82,52,58,50,47,80,45,77,73,48,54,40,12,24,95,92,39,50,10,34,43,31,29,34,35,23,45,83,87,38,63,36,55,73,35,25,41,36,41,10,80,40,84,95,50,66,60,47,76,47,78,62,39,59,16,42,78,49,96,52,67,5,30,47,72,45,68,52,30,82,87,46,56,58,58,46,64,34,27,33,34,35,27,39,73,88,76,72,42,76,55,36,57,77,45,80,46,63,22,42,64,75,68,74,82,82,85,84,81,129